Protein AF-0000000069282209 (afdb_homodimer)

Secondary structure (DSSP, 8-state):
----PEEEEEE--GGGGGGGSTTHHHHHHHS-HHHHHHHHHHHHHHHHHHHTTTTEEEEEE--SSEE-TT--TTTTTHHHHHHHHHTT-TT-PPPEEHHHHHHHHHHHHH-TT--EEE-HHHHHHHHTT-/----PEEEEEE--GGGGGGGSTTHHHHHHHS-HHHHHHHHHHHHHHHHHHHTTTTEEEEEE--SSEE-TT--TTTTTHHHHHHHHHTT-TT-PPPEEHHHHHHHHHHHHH-TT--EEE-HHHHHHHHTT-

pLDDT: mean 90.56, std 9.89, range [40.12, 98.44]

Solvent-accessible surface area (backbone atoms only — not comparable to full-atom values): 14093 Å² total; per-residue (Å²): 131,82,74,74,45,40,72,41,78,42,82,57,39,38,70,58,48,22,79,79,34,66,66,12,55,61,52,54,69,72,46,58,68,70,57,51,49,38,37,50,35,47,46,51,52,52,49,54,43,64,71,39,50,81,60,25,34,38,31,34,34,24,50,52,56,70,43,54,90,87,48,65,78,64,48,75,53,49,60,52,37,36,47,42,27,73,73,59,42,66,73,40,56,42,62,45,38,54,66,41,51,50,38,16,52,53,35,48,65,64,35,88,84,54,61,45,79,33,41,57,69,52,28,60,56,31,26,71,75,99,130,81,72,74,44,43,74,41,77,42,81,56,40,38,71,58,46,21,80,79,35,65,67,14,55,63,52,54,70,70,46,56,68,69,58,51,49,37,36,51,35,46,46,51,52,53,49,54,42,63,71,38,49,81,58,25,35,38,32,34,35,23,50,52,56,69,44,54,90,84,46,65,76,63,47,75,53,49,61,51,35,38,48,40,26,72,73,58,43,67,72,40,56,42,62,44,37,54,65,40,52,48,38,16,51,52,35,47,65,66,35,88,85,55,61,45,79,32,42,57,69,52,29,59,57,30,25,71,74,99

Sequence (260 aa):
PFSAPTPVMFVSAAEAGWPDVNFGPQVEEAAPGWLKEYLMAKRAVERELTSSRESIRPVMFRPSLIWSWTKFDVLPVIPVFNALNALGVPFVDKTVTVSTLSKAIMAGLEDDGLSGVQRFEQMEQLETRIPFSAPTPVMFVSAAEAGWPDVNFGPQVEEAAPGWLKEYLMAKRAVERELTSSRESIRPVMFRPSLIWSWTKFDVLPVIPVFNALNALGVPFVDKTVTVSTLSKAIMAGLEDDGLSGVQRFEQMEQLETRI

Organism: Polarella glacialis (NCBI:txid89957)

Structure (mmCIF, N/CA/C/O backbone):
data_AF-0000000069282209-model_v1
#
loop_
_entity.id
_entity.type
_entity.pdbx_description
1 polymer 'Alcohol-forming fatty acyl-CoA reductase'
#
loop_
_atom_site.group_PDB
_atom_site.id
_atom_site.type_symbol
_atom_site.label_atom_id
_atom_site.label_alt_id
_atom_site.label_comp_id
_atom_site.label_asym_id
_atom_site.label_entity_id
_atom_site.label_seq_id
_atom_site.pdbx_PDB_ins_code
_atom_site.Cartn_x
_atom_site.Cartn_y
_atom_site.Cartn_z
_atom_site.occupancy
_atom_site.B_iso_or_equiv
_atom_site.auth_seq_id
_atom_site.auth_comp_id
_atom_site.auth_asym_id
_atom_site.auth_atom_id
_atom_site.pdbx_PDB_model_num
ATOM 1 N N . PRO A 1 1 ? -19.25 -26.734 -8.695 1 40.12 1 PRO A N 1
ATOM 2 C CA . PRO A 1 1 ? -19.391 -25.984 -7.441 1 40.12 1 PRO A CA 1
ATOM 3 C C . PRO A 1 1 ? -18.484 -24.766 -7.371 1 40.12 1 PRO A C 1
ATOM 5 O O . PRO A 1 1 ? -17.266 -24.891 -7.574 1 40.12 1 PRO A O 1
ATOM 8 N N . PHE A 1 2 ? -18.797 -23.547 -7.723 1 50.28 2 PHE A N 1
ATOM 9 C CA . PHE A 1 2 ? -17.969 -22.406 -8.109 1 50.28 2 PHE A CA 1
ATOM 10 C C . PHE A 1 2 ? -17.109 -21.938 -6.945 1 50.28 2 PHE A C 1
ATOM 12 O O . PHE A 1 2 ? -17.594 -21.828 -5.816 1 50.28 2 PHE A O 1
ATOM 19 N N . SER A 1 3 ? -15.82 -22.312 -6.977 1 64 3 SER A N 1
ATOM 20 C CA . SER A 1 3 ? -14.898 -21.969 -5.895 1 64 3 SER A CA 1
ATOM 21 C C . SER A 1 3 ? -15.094 -20.531 -5.441 1 64 3 SER A C 1
ATOM 23 O O . SER A 1 3 ? -15.523 -19.672 -6.223 1 64 3 SER A O 1
ATOM 25 N N . ALA A 1 4 ? -15.508 -20.281 -4.172 1 76.88 4 ALA A N 1
ATOM 26 C CA . ALA A 1 4 ? -15.664 -18.953 -3.602 1 76.88 4 ALA A CA 1
ATOM 27 C C . ALA A 1 4 ? -14.633 -17.984 -4.184 1 76.88 4 ALA A C 1
ATOM 29 O O . ALA A 1 4 ? -13.5 -18.375 -4.473 1 76.88 4 ALA A O 1
ATOM 30 N N . PRO A 1 5 ? -15.109 -16.781 -4.641 1 84.31 5 PRO A N 1
ATOM 31 C CA . PRO A 1 5 ? -14.18 -15.812 -5.211 1 84.31 5 PRO A CA 1
ATOM 32 C C . PRO A 1 5 ? -12.922 -15.625 -4.355 1 84.31 5 PRO A C 1
ATOM 34 O O . PRO A 1 5 ? -13.008 -15.656 -3.125 1 84.31 5 PRO A O 1
ATOM 37 N N . THR A 1 6 ? -11.781 -15.5 -4.938 1 83.69 6 THR A N 1
ATOM 38 C CA . THR A 1 6 ? -10.5 -15.297 -4.266 1 83.69 6 THR A CA 1
ATOM 39 C C . THR A 1 6 ? -10.438 -13.906 -3.635 1 83.69 6 THR A C 1
ATOM 41 O O . THR A 1 6 ? -10.688 -12.906 -4.309 1 83.69 6 THR A O 1
ATOM 44 N N . PRO A 1 7 ? -10.227 -13.82 -2.326 1 89.31 7 PRO A N 1
ATOM 45 C CA . PRO A 1 7 ? -10.07 -12.484 -1.734 1 89.31 7 PRO A CA 1
ATOM 46 C C . PRO A 1 7 ? -8.812 -11.766 -2.215 1 89.31 7 PRO A C 1
ATOM 48 O O . PRO A 1 7 ? -7.734 -12.359 -2.248 1 89.31 7 PRO A O 1
ATOM 51 N N . VAL A 1 8 ? -8.984 -10.602 -2.68 1 89.25 8 VAL A N 1
ATOM 52 C CA . VAL A 1 8 ? -7.875 -9.742 -3.082 1 89.25 8 VAL A CA 1
ATOM 53 C C . VAL A 1 8 ? -7.973 -8.406 -2.352 1 89.25 8 VAL A C 1
ATOM 55 O O . VAL A 1 8 ? -9.016 -7.738 -2.395 1 89.25 8 VAL A O 1
ATOM 58 N N . MET A 1 9 ? -6.879 -8.133 -1.673 1 92.88 9 MET A N 1
ATOM 59 C CA . MET A 1 9 ? -6.832 -6.863 -0.958 1 92.88 9 MET A CA 1
ATOM 60 C C . MET A 1 9 ? -5.957 -5.855 -1.7 1 92.88 9 MET A C 1
ATOM 62 O O . MET A 1 9 ? -4.934 -6.219 -2.275 1 92.88 9 MET A O 1
ATOM 66 N N . PHE A 1 10 ? -6.375 -4.629 -1.729 1 94.62 10 PHE A N 1
ATOM 67 C CA . PHE A 1 10 ? -5.633 -3.537 -2.348 1 94.62 10 PHE A CA 1
ATOM 68 C C . PHE A 1 10 ? -5.586 -2.324 -1.427 1 94.62 10 PHE A C 1
ATOM 70 O O . PHE A 1 10 ? -6.625 -1.848 -0.968 1 94.62 10 PHE A O 1
ATOM 77 N N . VAL A 1 11 ? -4.32 -1.912 -1.099 1 96.25 11 VAL A N 1
ATOM 78 C CA . VAL A 1 11 ? -4.172 -0.673 -0.343 1 96.25 11 VAL A CA 1
ATOM 79 C C . VAL A 1 11 ? -4.133 0.516 -1.3 1 96.25 11 VAL A C 1
ATOM 81 O O . VAL A 1 11 ? -3.123 0.751 -1.966 1 96.25 11 VAL A O 1
ATOM 84 N N . SER A 1 12 ? -5.184 1.194 -1.339 1 97.12 12 SER A N 1
ATOM 85 C CA . SER A 1 12 ? -5.316 2.414 -2.129 1 97.12 12 SER A CA 1
ATOM 86 C C . SER A 1 12 ? -4.996 3.65 -1.295 1 97.12 12 SER A C 1
ATOM 88 O O . SER A 1 12 ? -3.98 3.691 -0.599 1 97.12 12 SER A O 1
ATOM 90 N N . ALA A 1 13 ? -5.742 4.699 -1.567 1 97.12 13 ALA A N 1
ATOM 91 C CA . ALA A 1 13 ? -5.578 5.957 -0.846 1 97.12 13 ALA A CA 1
ATOM 92 C C . ALA A 1 13 ? -6.93 6.617 -0.585 1 97.12 13 ALA A C 1
ATOM 94 O O . ALA A 1 13 ? -7.832 6.559 -1.425 1 97.12 13 ALA A O 1
ATOM 95 N N . ALA A 1 14 ? -6.98 7.234 0.573 1 97.56 14 ALA A N 1
ATOM 96 C CA . ALA A 1 14 ? -8.211 7.953 0.889 1 97.56 14 ALA A CA 1
ATOM 97 C C . ALA A 1 14 ? -8.578 8.93 -0.224 1 97.56 14 ALA A C 1
ATOM 99 O O . ALA A 1 14 ? -9.75 9.078 -0.568 1 97.56 14 ALA A O 1
ATOM 100 N N . GLU A 1 15 ? -7.609 9.547 -0.793 1 96.38 15 GLU A N 1
ATOM 101 C CA . GLU A 1 15 ? -7.766 10.586 -1.808 1 96.38 15 GLU A CA 1
ATOM 102 C C . GLU A 1 15 ? -8.344 10.016 -3.1 1 96.38 15 GLU A C 1
ATOM 104 O O . GLU A 1 15 ? -8.828 10.758 -3.953 1 96.38 15 GLU A O 1
ATOM 109 N N . ALA A 1 16 ? -8.211 8.727 -3.254 1 96.69 16 ALA A N 1
ATOM 110 C CA . ALA A 1 16 ? -8.867 8.102 -4.398 1 96.69 16 ALA A CA 1
ATOM 111 C C . ALA A 1 16 ? -10.375 8.336 -4.359 1 96.69 16 ALA A C 1
ATOM 113 O O . ALA A 1 16 ? -11.062 8.195 -5.375 1 96.69 16 ALA A O 1
ATOM 114 N N . GLY A 1 17 ? -10.906 8.664 -3.229 1 97 17 GLY A N 1
ATOM 115 C CA . GLY A 1 17 ? -12.328 8.914 -3.061 1 97 17 GLY A CA 1
ATOM 116 C C . GLY A 1 17 ? -12.703 10.375 -3.252 1 97 17 GLY A C 1
ATOM 117 O O . GLY A 1 17 ? -13.867 10.742 -3.123 1 97 17 GLY A O 1
ATOM 118 N N . TRP A 1 18 ? -11.781 11.211 -3.598 1 96.62 18 TRP A N 1
ATOM 119 C CA . TRP A 1 18 ? -12.016 12.648 -3.697 1 96.62 18 TRP A CA 1
ATOM 120 C C . TRP A 1 18 ? -13.141 12.953 -4.684 1 96.62 18 TRP A C 1
ATOM 122 O O . TRP A 1 18 ? -13.969 13.828 -4.441 1 96.62 18 TRP A O 1
ATOM 132 N N . PRO A 1 19 ? -13.289 12.266 -5.758 1 95.38 19 PRO A N 1
ATOM 133 C CA . PRO A 1 19 ? -14.383 12.57 -6.688 1 95.38 19 PRO A CA 1
ATOM 134 C C . PRO A 1 19 ? -15.758 12.352 -6.07 1 95.38 19 PRO A C 1
ATOM 136 O O . PRO A 1 19 ? -16.766 12.828 -6.605 1 95.38 19 PRO A O 1
ATOM 139 N N . ASP A 1 20 ? -15.82 11.656 -4.973 1 94.81 20 ASP A N 1
ATOM 140 C CA . ASP A 1 20 ? -17.094 11.211 -4.422 1 94.81 20 ASP A CA 1
ATOM 141 C C . ASP A 1 20 ? -17.531 12.102 -3.264 1 94.81 20 ASP A C 1
ATOM 143 O O . ASP A 1 20 ? -18.594 11.883 -2.68 1 94.81 20 ASP A O 1
ATOM 147 N N . VAL A 1 21 ? -16.688 13.094 -2.871 1 95.06 21 VAL A N 1
ATOM 148 C CA . VAL A 1 21 ? -17.016 13.891 -1.693 1 95.06 21 VAL A CA 1
ATOM 149 C C . VAL A 1 21 ? -17.062 15.367 -2.064 1 95.06 21 VAL A C 1
ATOM 151 O O . VAL A 1 21 ? -16.516 15.781 -3.086 1 95.06 21 VAL A O 1
ATOM 154 N N . ASN A 1 22 ? -17.703 16.109 -1.185 1 93.62 22 ASN A N 1
ATOM 155 C CA . ASN A 1 22 ? -17.781 17.547 -1.4 1 93.62 22 ASN A CA 1
ATOM 156 C C . ASN A 1 22 ? -16.406 18.203 -1.428 1 93.62 22 ASN A C 1
ATOM 158 O O . ASN A 1 22 ? -15.539 17.859 -0.622 1 93.62 22 ASN A O 1
ATOM 162 N N . PHE A 1 23 ? -16.156 19.062 -2.373 1 93.94 23 PHE A N 1
ATOM 163 C CA . PHE A 1 23 ? -14.953 19.859 -2.555 1 93.94 23 PHE A CA 1
ATOM 164 C C . PHE A 1 23 ? -13.781 18.984 -2.996 1 93.94 23 PHE A C 1
ATOM 166 O O . PHE A 1 23 ? -12.695 19.5 -3.27 1 93.94 23 PHE A O 1
ATOM 173 N N . GLY A 1 24 ? -14.086 17.656 -3.088 1 94.5 24 GLY A N 1
ATOM 174 C CA . GLY A 1 24 ? -13.039 16.719 -3.488 1 94.5 24 GLY A CA 1
ATOM 175 C C . GLY A 1 24 ? -12.453 17.031 -4.848 1 94.5 24 GLY A C 1
ATOM 176 O O . GLY A 1 24 ? -11.234 17.172 -4.988 1 94.5 24 GLY A O 1
ATOM 177 N N . PRO A 1 25 ? -13.352 17.234 -5.824 1 95.19 25 PRO A N 1
ATOM 178 C CA . PRO A 1 25 ? -12.844 17.547 -7.164 1 95.19 25 PRO A CA 1
ATOM 179 C C . PRO A 1 25 ? -12.047 18.859 -7.207 1 95.19 25 PRO A C 1
ATOM 181 O O . PRO A 1 25 ? -11.047 18.938 -7.918 1 95.19 25 PRO A O 1
ATOM 184 N N . GLN A 1 26 ? -12.398 19.828 -6.48 1 95.81 26 GLN A N 1
ATOM 185 C CA . GLN A 1 26 ? -11.68 21.094 -6.422 1 95.81 26 GLN A CA 1
ATOM 186 C C . GLN A 1 26 ? -10.297 20.922 -5.801 1 95.81 26 GLN A C 1
ATOM 188 O O . GLN A 1 26 ? -9.312 21.484 -6.293 1 95.81 26 GLN A O 1
ATOM 193 N N . VAL A 1 27 ? -10.227 20.141 -4.762 1 95.19 27 VAL A N 1
ATOM 194 C CA . VAL A 1 27 ? -8.961 19.891 -4.09 1 95.19 27 VAL A CA 1
ATOM 195 C C . VAL A 1 27 ? -8.008 19.156 -5.031 1 95.19 27 VAL A C 1
ATOM 197 O O . VAL A 1 27 ? -6.824 19.484 -5.117 1 95.19 27 VAL A O 1
ATOM 200 N N . GLU A 1 28 ? -8.562 18.156 -5.715 1 95.38 28 GLU A N 1
ATOM 201 C CA . GLU A 1 28 ? -7.738 17.391 -6.641 1 95.38 28 GLU A CA 1
ATOM 202 C C . GLU A 1 28 ? -7.207 18.281 -7.766 1 95.38 28 GLU A C 1
ATOM 204 O O . GLU A 1 28 ? -6.059 18.125 -8.195 1 95.38 28 GLU A O 1
ATOM 209 N N . GLU A 1 29 ? -8.031 19.141 -8.227 1 95.94 29 GLU A N 1
ATOM 210 C CA . GLU A 1 29 ? -7.602 20.047 -9.289 1 95.94 29 GLU A CA 1
ATOM 211 C C . GLU A 1 29 ? -6.379 20.859 -8.859 1 95.94 29 GLU A C 1
ATOM 213 O O . GLU A 1 29 ? -5.512 21.156 -9.68 1 95.94 29 GLU A O 1
ATOM 218 N N . ALA A 1 30 ? -6.273 21.156 -7.617 1 95.5 30 ALA A N 1
ATOM 219 C CA . ALA A 1 30 ? -5.191 21.984 -7.086 1 95.5 30 ALA A CA 1
ATOM 220 C C . ALA A 1 30 ? -3.98 21.141 -6.711 1 95.5 30 ALA A C 1
ATOM 222 O O . ALA A 1 30 ? -2.92 21.672 -6.379 1 95.5 30 ALA A O 1
ATOM 223 N N . ALA A 1 31 ? -4.07 19.812 -6.738 1 93.44 31 ALA A N 1
ATOM 224 C CA . ALA A 1 31 ? -2.99 18.906 -6.344 1 93.44 31 ALA A CA 1
ATOM 225 C C . ALA A 1 31 ? -1.881 18.891 -7.391 1 93.44 31 ALA A C 1
ATOM 227 O O . ALA A 1 31 ? -2.125 19.156 -8.57 1 93.44 31 ALA A O 1
ATOM 228 N N . PRO A 1 32 ? -0.689 18.609 -6.977 1 91.12 32 PRO A N 1
ATOM 229 C CA . PRO A 1 32 ? 0.4 18.516 -7.953 1 91.12 32 PRO A CA 1
ATOM 230 C C . PRO A 1 32 ? 0.188 17.391 -8.969 1 91.12 32 PRO A C 1
ATOM 232 O O . PRO A 1 32 ? -0.496 16.406 -8.672 1 91.12 32 PRO A O 1
ATOM 235 N N . GLY A 1 33 ? 0.789 17.469 -10.094 1 90.25 33 GLY A N 1
ATOM 236 C CA . GLY A 1 33 ? 0.612 16.562 -11.211 1 90.25 33 GLY A CA 1
ATOM 237 C C . GLY A 1 33 ? 0.916 15.117 -10.859 1 90.25 33 GLY A C 1
ATOM 238 O O . GLY A 1 33 ? 0.151 14.211 -11.203 1 90.25 33 GLY A O 1
ATOM 239 N N . TRP A 1 34 ? 1.952 14.891 -10.125 1 85.75 34 TRP A N 1
ATOM 240 C CA . TRP A 1 34 ? 2.355 13.531 -9.789 1 85.75 34 TRP A CA 1
ATOM 241 C C . TRP A 1 34 ? 1.305 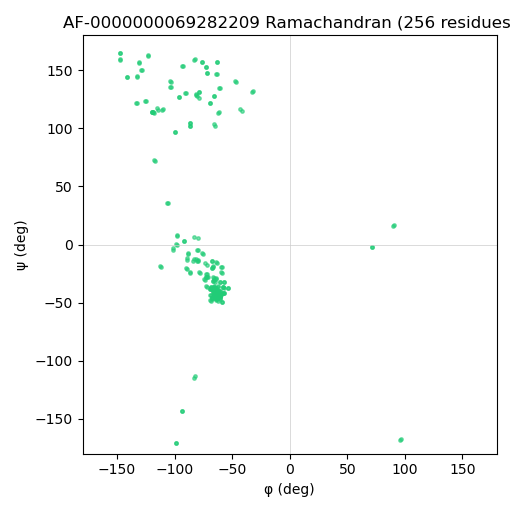12.852 -8.914 1 85.75 34 TRP A C 1
ATOM 243 O O . TRP A 1 34 ? 1.069 11.648 -9.039 1 85.75 34 TRP A O 1
ATOM 253 N N . LEU A 1 35 ? 0.671 13.602 -8 1 91.38 35 LEU A N 1
ATOM 254 C CA . LEU A 1 35 ? -0.361 13.047 -7.133 1 91.38 35 LEU A CA 1
ATOM 255 C C . LEU A 1 35 ? -1.614 12.695 -7.93 1 91.38 35 LEU A C 1
ATOM 257 O O . LEU A 1 35 ? -2.229 11.656 -7.707 1 91.38 35 LEU A O 1
ATOM 261 N N . LYS A 1 36 ? -1.921 13.555 -8.906 1 93.62 36 LYS A N 1
ATOM 262 C CA . LYS A 1 36 ? -3.066 13.266 -9.758 1 93.62 36 LYS A CA 1
ATOM 263 C C . LYS A 1 36 ? -2.865 11.961 -10.531 1 93.62 36 LYS A C 1
ATOM 265 O O . LYS A 1 36 ? -3.779 11.141 -10.617 1 93.62 36 LYS A O 1
ATOM 270 N N . GLU A 1 37 ? -1.719 11.773 -11.047 1 89.75 37 GLU A N 1
ATOM 271 C CA . GLU A 1 37 ? -1.405 10.547 -11.789 1 89.75 37 GLU A CA 1
ATOM 272 C C . GLU A 1 37 ? -1.452 9.328 -10.875 1 89.75 37 GLU A C 1
ATOM 274 O O . GLU A 1 37 ? -1.959 8.273 -11.266 1 89.75 37 GLU A O 1
ATOM 279 N N . TYR A 1 38 ? -0.951 9.539 -9.719 1 92.62 38 TYR A N 1
ATOM 280 C CA . TYR A 1 38 ? -0.952 8.469 -8.734 1 92.62 38 TYR A CA 1
ATOM 281 C C . TYR A 1 38 ? -2.375 8.039 -8.391 1 92.62 38 TYR A C 1
ATOM 283 O O . TYR A 1 38 ? -2.688 6.848 -8.383 1 92.62 38 TYR A O 1
ATOM 291 N N . LEU A 1 39 ? -3.186 8.977 -8.227 1 96 39 LEU A N 1
ATOM 292 C CA . LEU A 1 39 ? -4.562 8.68 -7.848 1 96 39 LEU A CA 1
ATOM 293 C C . LEU A 1 39 ? -5.332 8.078 -9.016 1 96 39 LEU A C 1
ATOM 295 O O . LEU A 1 39 ? -6.176 7.199 -8.82 1 96 39 LEU A O 1
ATOM 299 N N . MET A 1 40 ? -5.055 8.516 -10.172 1 94.56 40 MET A N 1
ATOM 300 C CA . MET A 1 40 ? -5.664 7.922 -11.359 1 94.56 40 MET A CA 1
ATOM 301 C C . MET A 1 40 ? -5.305 6.445 -11.477 1 94.56 40 MET A C 1
ATOM 303 O O . MET A 1 40 ? -6.156 5.617 -11.812 1 94.56 40 MET A O 1
ATOM 307 N N . ALA A 1 41 ? -4.055 6.16 -11.234 1 94.12 41 ALA A N 1
ATOM 308 C CA . ALA A 1 41 ? -3.598 4.773 -11.32 1 94.12 41 ALA A CA 1
ATOM 309 C C . ALA A 1 41 ? -4.273 3.912 -10.258 1 94.12 41 ALA A C 1
ATOM 311 O O . ALA A 1 41 ? -4.695 2.789 -10.539 1 94.12 41 ALA A O 1
ATOM 312 N N . LYS A 1 42 ? -4.398 4.473 -9.031 1 95.62 42 LYS A N 1
ATOM 313 C CA . LYS A 1 42 ? -5.074 3.736 -7.969 1 95.62 42 LYS A CA 1
ATOM 314 C C . LYS A 1 42 ? -6.535 3.475 -8.328 1 95.62 42 LYS A C 1
ATOM 316 O O . LYS A 1 42 ? -7.027 2.354 -8.18 1 95.62 42 LYS A O 1
ATOM 321 N N . ARG A 1 43 ? -7.199 4.391 -8.906 1 96.38 43 ARG A N 1
ATOM 322 C CA . ARG A 1 43 ? -8.602 4.246 -9.289 1 96.38 43 ARG A CA 1
ATOM 323 C C . ARG A 1 43 ? -8.758 3.229 -10.414 1 96.38 43 ARG A C 1
ATOM 325 O O . ARG A 1 43 ? -9.75 2.496 -10.461 1 96.38 43 ARG A O 1
ATOM 332 N N . ALA A 1 44 ? -7.824 3.227 -11.289 1 93.75 44 ALA A N 1
ATOM 333 C CA . ALA A 1 44 ? -7.871 2.248 -12.375 1 93.75 44 ALA A CA 1
ATOM 334 C C . ALA A 1 44 ? -7.801 0.824 -11.836 1 93.75 44 ALA A C 1
ATOM 336 O O . ALA A 1 44 ? -8.531 -0.058 -12.289 1 93.75 44 ALA A O 1
ATOM 337 N N . VAL A 1 45 ? -6.914 0.6 -10.867 1 94.06 45 VAL A N 1
ATOM 338 C CA . VAL A 1 45 ? -6.805 -0.712 -10.234 1 94.06 45 VAL A CA 1
ATOM 339 C C . VAL A 1 45 ? -8.117 -1.06 -9.531 1 94.06 45 VAL A C 1
ATOM 341 O O . VAL A 1 45 ? -8.625 -2.17 -9.672 1 94.06 45 VAL A O 1
ATOM 344 N N . GLU A 1 46 ? -8.68 -0.098 -8.797 1 95.44 46 GLU A N 1
ATOM 345 C CA . GLU A 1 46 ? -9.945 -0.33 -8.117 1 95.44 46 GLU A CA 1
ATOM 346 C C . GLU A 1 46 ? -11.039 -0.744 -9.102 1 95.44 46 GLU A C 1
ATOM 348 O O . GLU A 1 46 ? -11.828 -1.648 -8.82 1 95.44 46 GLU A O 1
ATOM 353 N N . ARG A 1 47 ? -11.062 -0.097 -10.203 1 94.06 47 ARG A N 1
ATOM 354 C CA . ARG A 1 47 ? -12.062 -0.405 -11.227 1 94.06 47 ARG A CA 1
ATOM 355 C C . ARG A 1 47 ? -11.875 -1.82 -11.758 1 94.06 47 ARG A C 1
ATOM 357 O O . ARG A 1 47 ? -12.844 -2.5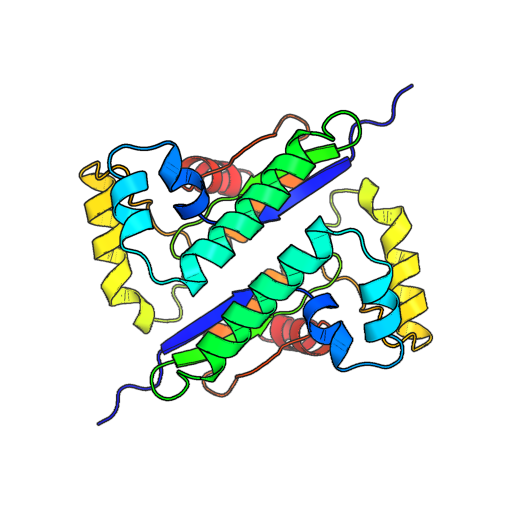61 -11.922 1 94.06 47 ARG A O 1
ATOM 364 N N . GLU A 1 48 ? -10.672 -2.172 -12.055 1 92.06 48 GLU A N 1
ATOM 365 C CA . GLU A 1 48 ? -10.391 -3.508 -12.57 1 92.06 48 GLU A CA 1
ATOM 366 C C . GLU A 1 48 ? -10.789 -4.582 -11.562 1 92.06 48 GLU A C 1
ATOM 368 O O . GLU A 1 48 ? -11.391 -5.594 -11.938 1 92.06 48 GLU A O 1
ATOM 373 N N . LEU A 1 49 ? -10.477 -4.367 -10.305 1 92.38 49 LEU A N 1
ATOM 374 C CA . LEU A 1 49 ? -10.805 -5.324 -9.25 1 92.38 49 LEU A CA 1
ATOM 375 C C . LEU A 1 49 ? -12.312 -5.473 -9.094 1 92.38 49 LEU A C 1
ATOM 377 O O . LEU A 1 49 ? -12.82 -6.586 -8.938 1 92.38 49 LEU A O 1
ATOM 381 N N . THR A 1 50 ? -13.016 -4.363 -9.211 1 93.12 50 THR A N 1
ATOM 382 C CA . THR A 1 50 ? -14.469 -4.363 -9.031 1 93.12 50 THR A CA 1
ATOM 383 C C . THR A 1 50 ? -15.156 -5.027 -10.219 1 93.12 50 THR A C 1
ATOM 385 O O . THR A 1 50 ? -16.203 -5.645 -10.07 1 93.12 50 THR A O 1
ATOM 388 N N . SER A 1 51 ? -14.492 -4.938 -11.344 1 92 51 SER A N 1
ATOM 389 C CA . SER A 1 51 ? -15.078 -5.504 -12.547 1 92 51 SER A CA 1
ATOM 390 C C . SER A 1 51 ? -14.883 -7.016 -12.602 1 92 51 SER A C 1
ATOM 392 O O . SER A 1 51 ? -15.523 -7.703 -13.398 1 92 51 SER A O 1
ATOM 394 N N . SER A 1 52 ? -14.047 -7.617 -11.797 1 87.06 52 SER A N 1
ATOM 395 C CA . SER A 1 52 ? -13.734 -9.047 -11.789 1 87.06 52 SER A CA 1
ATOM 396 C C . SER A 1 52 ? -14.367 -9.734 -10.586 1 87.06 52 SER A C 1
ATOM 398 O O . SER A 1 52 ? -13.82 -10.711 -10.062 1 87.06 52 SER A O 1
ATOM 400 N N . ARG A 1 53 ? -15.461 -9.406 -10.156 1 85.31 53 ARG A N 1
ATOM 401 C CA . ARG A 1 53 ? -16.078 -9.82 -8.898 1 85.31 53 ARG A CA 1
ATOM 402 C C . ARG A 1 53 ? -16.547 -11.266 -8.961 1 85.31 53 ARG A C 1
ATOM 404 O O . ARG A 1 53 ? -16.797 -11.891 -7.93 1 85.31 53 ARG A O 1
ATOM 411 N N . GLU A 1 54 ? -16.625 -11.727 -10.125 1 86.69 54 GLU A N 1
ATOM 412 C CA . GLU A 1 54 ? -17.031 -13.125 -10.266 1 86.69 54 GLU A CA 1
ATOM 413 C C . GLU A 1 54 ? -15.906 -14.062 -9.82 1 86.69 54 GLU A C 1
ATOM 415 O O . GLU A 1 54 ? -16.172 -15.148 -9.297 1 86.69 54 GLU A O 1
ATOM 420 N N . SER A 1 55 ? -14.695 -13.586 -9.953 1 87.5 55 SER A N 1
ATOM 421 C CA . SER A 1 55 ? -13.562 -14.461 -9.656 1 87.5 55 SER A CA 1
ATOM 422 C C . SER A 1 55 ? -12.805 -13.992 -8.422 1 87.5 55 SER A C 1
ATOM 424 O O . SER A 1 55 ? -12.094 -14.773 -7.789 1 87.5 55 SER A O 1
ATOM 426 N N . ILE A 1 56 ? -13.078 -12.68 -8.117 1 89.12 56 ILE A N 1
ATOM 427 C CA . ILE A 1 56 ? -12.328 -12.133 -6.988 1 89.12 56 ILE A CA 1
ATOM 428 C C . ILE A 1 56 ? -13.281 -11.398 -6.051 1 89.12 56 ILE A C 1
ATOM 430 O O . ILE A 1 56 ? -14.273 -10.82 -6.492 1 89.12 56 ILE A O 1
ATOM 434 N N . ARG A 1 57 ? -12.969 -11.5 -4.77 1 91.81 57 ARG A N 1
ATOM 435 C CA . ARG A 1 57 ? -13.586 -10.672 -3.738 1 91.81 57 ARG A CA 1
ATOM 436 C C . ARG A 1 57 ? -12.672 -9.516 -3.352 1 91.81 57 ARG A C 1
ATOM 438 O O . ARG A 1 57 ? -11.742 -9.688 -2.555 1 91.81 57 ARG A O 1
ATOM 445 N N . PRO A 1 58 ? -12.93 -8.344 -3.965 1 94.25 58 PRO A N 1
ATOM 446 C CA . PRO A 1 58 ? -12.016 -7.227 -3.711 1 94.25 58 PRO A CA 1
AT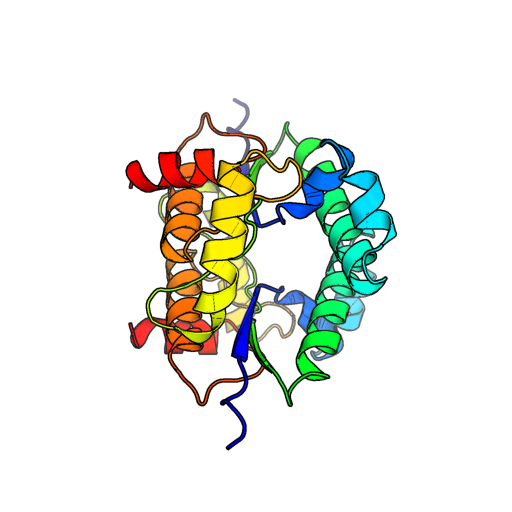OM 447 C C . PRO A 1 58 ? -12.312 -6.504 -2.398 1 94.25 58 PRO A C 1
ATOM 449 O O . PRO A 1 58 ? -13.469 -6.188 -2.115 1 94.25 58 PRO A O 1
ATOM 452 N N . VAL A 1 59 ? -11.344 -6.328 -1.621 1 96.06 59 VAL A N 1
ATOM 453 C CA . VAL A 1 59 ? -11.367 -5.457 -0.45 1 96.06 59 VAL A CA 1
ATOM 454 C C . VAL A 1 59 ? -10.312 -4.359 -0.606 1 96.06 59 VAL A C 1
ATOM 456 O O . VAL A 1 59 ? -9.117 -4.633 -0.615 1 96.06 59 VAL A O 1
ATOM 459 N N . MET A 1 60 ? -10.781 -3.084 -0.734 1 97.5 60 MET A N 1
ATOM 460 C CA . MET A 1 60 ? -9.883 -1.955 -0.979 1 97.5 60 MET A CA 1
ATOM 461 C C . MET A 1 60 ? -9.797 -1.057 0.25 1 97.5 60 MET A C 1
ATOM 463 O O . MET A 1 60 ? -10.805 -0.496 0.69 1 97.5 60 MET A O 1
ATOM 467 N N . PHE A 1 61 ? -8.633 -0.987 0.8 1 98.38 61 PHE A N 1
ATOM 468 C CA . PHE A 1 61 ? -8.414 -0.104 1.939 1 98.38 61 PHE A CA 1
ATOM 469 C C . PHE A 1 61 ? -7.953 1.272 1.476 1 98.38 61 PHE A C 1
ATOM 471 O O . PHE A 1 61 ? -7.023 1.385 0.67 1 98.38 61 PHE A O 1
ATOM 478 N N . ARG A 1 62 ? -8.602 2.303 1.991 1 98.38 62 ARG A N 1
ATOM 479 C CA . ARG A 1 62 ? -8.258 3.678 1.649 1 98.38 62 ARG A CA 1
ATOM 480 C C . ARG A 1 62 ? -7.785 4.449 2.881 1 98.38 62 ARG A C 1
ATOM 482 O O . ARG A 1 62 ? -8.484 5.348 3.357 1 98.38 62 ARG A O 1
ATOM 489 N N . PRO A 1 63 ? -6.586 4.09 3.299 1 97.25 63 PRO A N 1
ATOM 490 C CA . PRO A 1 63 ? -6.051 4.922 4.379 1 97.25 63 PRO A CA 1
ATOM 491 C C . PRO A 1 63 ? -5.645 6.316 3.908 1 97.25 63 PRO A C 1
ATOM 493 O O . PRO A 1 63 ? -5.27 6.496 2.746 1 97.25 63 PRO A O 1
ATOM 496 N N . SER A 1 64 ? -5.809 7.293 4.863 1 94.19 64 SER A N 1
ATOM 497 C CA . SER A 1 64 ? -5.176 8.586 4.629 1 94.19 64 SER A CA 1
ATOM 498 C C . SER A 1 64 ? -3.709 8.57 5.047 1 94.19 64 SER A C 1
ATOM 500 O O . SER A 1 64 ? -2.943 7.707 4.609 1 94.19 64 SER A O 1
ATOM 502 N N . LEU A 1 65 ? -3.326 9.391 6.102 1 90.69 65 LEU A N 1
ATOM 503 C CA . LEU A 1 65 ? -1.98 9.336 6.664 1 90.69 65 LEU A CA 1
ATOM 504 C C . LEU A 1 65 ? -1.829 8.148 7.602 1 90.69 65 LEU A C 1
ATOM 506 O O . LEU A 1 65 ? -2.711 7.879 8.422 1 90.69 65 LEU A O 1
ATOM 510 N N . ILE A 1 66 ? -0.819 7.363 7.305 1 91.44 66 ILE A N 1
ATOM 511 C CA . ILE A 1 66 ? -0.485 6.215 8.141 1 91.44 66 ILE A CA 1
ATOM 512 C C . ILE A 1 66 ? 0.73 6.543 9.008 1 91.44 66 ILE A C 1
ATOM 514 O O . ILE A 1 66 ? 1.694 7.148 8.531 1 91.44 66 ILE A O 1
ATOM 518 N N . TRP A 1 67 ? 0.635 6.145 10.352 1 87.94 67 TRP A N 1
ATOM 519 C CA . TRP A 1 67 ? 1.703 6.574 11.25 1 87.94 67 TRP A CA 1
ATOM 520 C C . TRP A 1 67 ? 1.951 5.531 12.336 1 87.94 67 TRP A C 1
ATOM 522 O O . TRP A 1 67 ? 1.207 4.555 12.453 1 87.94 67 TRP A O 1
ATOM 532 N N . SER A 1 68 ? 3.072 5.668 12.984 1 84.5 68 SER A N 1
ATOM 533 C CA . SER A 1 68 ? 3.414 4.812 14.109 1 84.5 68 SER A CA 1
ATOM 534 C C . SER A 1 68 ? 3.84 5.637 15.32 1 84.5 68 SER A C 1
ATOM 536 O O . SER A 1 68 ? 4.402 6.723 15.172 1 84.5 68 SER A O 1
ATOM 538 N N . TRP A 1 69 ? 3.6 5.125 16.531 1 76.44 69 TRP A N 1
ATOM 539 C CA . TRP A 1 69 ? 3.879 5.793 17.797 1 76.44 69 TRP A CA 1
ATOM 540 C C . TRP A 1 69 ? 5.379 5.969 18 1 76.44 69 TRP A C 1
ATOM 542 O O . TRP A 1 69 ? 5.812 6.832 18.781 1 76.44 69 TRP A O 1
ATOM 552 N N . THR A 1 70 ? 6.094 5.219 17.312 1 69.38 70 THR A N 1
ATOM 553 C CA . THR A 1 70 ? 7.527 5.27 17.594 1 69.38 70 THR A CA 1
ATOM 554 C C . THR A 1 70 ? 8.172 6.445 16.859 1 69.38 70 THR A C 1
ATOM 556 O O . THR A 1 70 ? 9.328 6.785 17.125 1 69.38 70 THR A O 1
ATOM 559 N N . LYS A 1 71 ? 7.43 7.055 15.906 1 62.88 71 LYS A N 1
ATOM 560 C CA . LYS A 1 71 ? 8.039 8.172 15.195 1 62.88 71 LYS A CA 1
ATOM 561 C C . LYS A 1 71 ? 7.238 9.453 15.398 1 62.88 71 LYS A C 1
ATOM 563 O O . LYS A 1 71 ? 6.051 9.508 15.078 1 62.88 71 LYS A O 1
ATOM 568 N N . PHE A 1 72 ? 7.809 10.367 16.031 1 58.47 72 PHE A N 1
ATOM 569 C CA . PHE A 1 72 ? 7.223 11.617 16.5 1 58.47 72 PHE A CA 1
ATOM 570 C C . PHE A 1 72 ? 7.168 12.641 15.367 1 58.47 72 PHE A C 1
ATOM 572 O O . PHE A 1 72 ? 6.367 13.578 15.414 1 58.47 72 PHE A O 1
ATOM 579 N N . ASP A 1 73 ? 7.816 12.438 14.266 1 59.78 73 ASP A N 1
ATOM 580 C CA . ASP A 1 73 ? 7.957 13.531 13.305 1 59.78 73 ASP A CA 1
ATOM 581 C C . ASP A 1 73 ? 6.648 13.773 12.555 1 59.78 73 ASP A C 1
ATOM 583 O O . ASP A 1 73 ? 6.371 14.898 12.133 1 59.78 73 ASP A O 1
ATOM 587 N N . VAL A 1 74 ? 5.891 12.703 12.398 1 60.88 74 VAL A N 1
ATOM 588 C CA . VAL A 1 74 ? 4.641 12.93 11.68 1 60.88 74 VAL A CA 1
ATOM 589 C C . VAL A 1 74 ? 3.584 13.461 12.648 1 60.88 74 VAL A C 1
ATOM 591 O O . VAL A 1 74 ? 2.525 13.93 12.227 1 60.88 74 VAL A O 1
ATOM 594 N N . LEU A 1 75 ? 3.959 13.719 13.758 1 63.53 75 LEU A N 1
ATOM 595 C CA . LEU A 1 75 ? 3.074 14.023 14.883 1 63.53 75 LEU A CA 1
ATOM 596 C C . LEU A 1 75 ? 2.447 15.398 14.719 1 63.53 75 LEU A C 1
ATOM 598 O O . LEU A 1 75 ? 1.265 15.594 15.016 1 63.53 75 LEU A O 1
ATOM 602 N N . PRO A 1 76 ? 3.08 16.234 14.016 1 76.56 76 PRO A N 1
ATOM 603 C CA . PRO A 1 76 ? 2.434 17.547 14.031 1 76.56 76 PRO A CA 1
ATOM 604 C C . PRO A 1 76 ? 1.222 17.625 13.109 1 76.56 76 PRO A C 1
ATOM 606 O O . PRO A 1 76 ? 0.335 18.453 13.312 1 76.56 76 PRO A O 1
ATOM 609 N N . VAL A 1 77 ? 1.169 16.797 12.117 1 82.88 77 VAL A N 1
ATOM 610 C CA . VAL A 1 77 ? 0.079 16.891 11.148 1 82.88 77 VAL A CA 1
ATOM 611 C C . VAL A 1 77 ? -1.092 16.031 11.602 1 82.88 77 VAL A C 1
ATOM 613 O O . VAL A 1 77 ? -2.236 16.266 11.203 1 82.88 77 VAL A O 1
ATOM 616 N N . ILE A 1 78 ? -0.81 15.102 12.43 1 85.62 78 ILE A N 1
ATOM 617 C CA . ILE A 1 78 ? -1.794 14.094 12.805 1 85.62 78 ILE A CA 1
ATOM 618 C C . ILE A 1 78 ? -2.977 14.75 13.5 1 85.62 78 ILE A C 1
ATOM 620 O O . ILE A 1 78 ? -4.129 14.57 13.102 1 85.62 78 ILE A O 1
ATOM 624 N N . PRO A 1 79 ? -2.723 15.609 14.469 1 86.38 79 PRO A N 1
ATOM 625 C CA . PRO A 1 79 ? -3.848 16.266 15.141 1 86.38 79 PRO A CA 1
ATOM 626 C C . PRO A 1 79 ? -4.645 17.172 14.203 1 86.38 79 PRO A C 1
ATOM 628 O O . PRO A 1 79 ? -5.855 17.328 14.383 1 86.38 79 PRO A O 1
ATOM 631 N N . VAL A 1 80 ? -3.986 17.688 13.258 1 88.06 80 VAL A N 1
ATOM 632 C CA . VAL A 1 80 ? -4.652 18.562 12.297 1 88.06 80 VAL A CA 1
ATOM 633 C C . VAL A 1 80 ? -5.625 17.75 11.445 1 88.06 80 VAL A C 1
ATOM 635 O O . VAL A 1 80 ? -6.801 18.094 11.328 1 88.06 80 VAL A O 1
ATOM 638 N N . PHE A 1 81 ? -5.133 16.641 10.938 1 88.75 81 PHE A N 1
ATOM 639 C CA . PHE A 1 81 ? -5.984 15.773 10.133 1 88.75 81 PHE A CA 1
ATOM 640 C C . PHE A 1 81 ? -7.16 15.258 10.953 1 88.75 81 PHE A C 1
ATOM 642 O O . PHE A 1 81 ? -8.305 15.273 10.484 1 88.75 81 PHE A O 1
ATOM 649 N N . ASN A 1 82 ? -6.883 14.875 12.094 1 92.06 82 ASN A N 1
ATOM 650 C CA . ASN A 1 82 ? -7.918 14.289 12.938 1 92.06 82 ASN A CA 1
ATOM 651 C C . ASN A 1 82 ? -8.961 15.328 13.352 1 92.06 82 ASN A C 1
ATOM 653 O O . ASN A 1 82 ? -10.156 15.031 13.398 1 92.06 82 ASN A O 1
ATOM 657 N N . ALA A 1 83 ? -8.547 16.547 13.625 1 93 83 ALA A N 1
ATOM 658 C CA . ALA A 1 83 ? -9.461 17.625 13.977 1 93 83 ALA A CA 1
ATOM 659 C C . ALA A 1 83 ? -10.344 18.016 12.797 1 93 83 ALA A C 1
ATOM 661 O O . ALA A 1 83 ? -11.555 18.172 12.938 1 93 83 ALA A O 1
ATOM 662 N N . LEU A 1 84 ? -9.672 18.125 11.688 1 93.69 84 LEU A N 1
ATOM 663 C CA . LEU A 1 84 ? -10.43 18.484 10.484 1 93.69 84 LEU A CA 1
ATOM 664 C C . LEU A 1 84 ? -11.469 17.422 10.172 1 93.69 84 LEU A C 1
ATOM 666 O O . LEU A 1 84 ? -12.602 17.734 9.797 1 93.69 84 LEU A O 1
ATOM 670 N N . ASN A 1 85 ? -11.07 16.172 10.305 1 93.19 85 ASN A N 1
ATOM 671 C CA . ASN A 1 85 ? -12.016 15.086 10.094 1 93.19 85 ASN A CA 1
ATOM 672 C C . ASN A 1 85 ? -13.164 15.141 11.102 1 93.19 85 ASN A C 1
ATOM 674 O O . ASN A 1 85 ? -14.328 14.953 10.734 1 93.19 85 ASN A O 1
ATOM 678 N N . ALA A 1 86 ? -12.844 15.453 12.344 1 93 86 ALA A N 1
ATOM 679 C CA . ALA A 1 86 ? -13.844 15.523 13.406 1 93 86 ALA A CA 1
ATOM 680 C C . ALA A 1 86 ? -14.82 16.672 13.164 1 93 86 ALA A C 1
ATOM 682 O O . ALA A 1 86 ? -16 16.578 13.523 1 93 86 ALA A O 1
ATOM 683 N N . LEU A 1 87 ? -14.336 17.719 12.539 1 95.19 87 LEU A N 1
ATOM 684 C CA . LEU A 1 87 ? -15.164 18.875 12.227 1 95.19 87 LEU A CA 1
ATOM 685 C C . LEU A 1 87 ? -16 18.625 10.977 1 95.19 87 LEU A C 1
ATOM 687 O O . LEU A 1 87 ? -16.797 19.484 10.57 1 95.19 87 LEU A O 1
ATOM 691 N N . GLY A 1 88 ? -15.781 17.484 10.336 1 93 88 GLY A N 1
ATOM 692 C CA . GLY A 1 88 ? -16.625 17.094 9.211 1 93 88 GLY A CA 1
ATOM 693 C C . GLY A 1 88 ? -16.094 17.594 7.875 1 93 88 GLY A C 1
ATOM 694 O O . GLY A 1 88 ? -16.844 17.656 6.898 1 93 88 GLY A O 1
ATOM 695 N N . VAL A 1 89 ? -14.859 17.984 7.809 1 92.44 89 VAL A N 1
ATOM 696 C CA . VAL A 1 89 ? -14.281 18.359 6.523 1 92.44 89 VAL A CA 1
ATOM 697 C C . VAL A 1 89 ? -14.281 17.156 5.582 1 92.44 89 VAL A C 1
ATOM 699 O O . VAL A 1 89 ? -13.609 16.156 5.844 1 92.44 89 VAL A O 1
ATOM 702 N N . PRO A 1 90 ? -15.047 17.188 4.508 1 91.62 90 PRO A N 1
ATOM 703 C CA . PRO A 1 90 ? -15.383 15.984 3.744 1 91.62 90 PRO A CA 1
ATOM 704 C C . PRO A 1 90 ? -14.164 15.367 3.061 1 91.62 90 PRO A C 1
ATOM 706 O O . PRO A 1 90 ? -14.148 14.156 2.809 1 91.62 90 PRO A O 1
ATOM 709 N N . PHE A 1 91 ? -13.055 16.016 2.639 1 91.88 91 PHE A N 1
ATOM 710 C CA . PHE A 1 91 ? -11.945 15.477 1.866 1 91.88 91 PHE A CA 1
ATOM 711 C C . PHE A 1 91 ? -10.781 15.102 2.777 1 91.88 91 PHE A C 1
ATOM 713 O O . PHE A 1 91 ? -9.727 14.68 2.303 1 91.88 91 PHE A O 1
ATOM 720 N N . VAL A 1 92 ? -11.07 15.172 4.117 1 93 92 VAL A N 1
ATOM 721 C CA . VAL A 1 92 ? -10.016 14.875 5.078 1 93 92 VAL A CA 1
ATOM 722 C C . VAL A 1 92 ? -10.422 13.688 5.941 1 93 92 VAL A C 1
ATOM 724 O O . VAL A 1 92 ? -11.359 13.773 6.734 1 93 92 VAL A O 1
ATOM 727 N N . ASP A 1 93 ? -9.734 12.57 5.828 1 94.75 93 ASP A N 1
ATOM 728 C CA . ASP A 1 93 ? -9.969 11.391 6.656 1 94.75 93 ASP A CA 1
ATOM 729 C C . ASP A 1 93 ? -9.07 11.391 7.887 1 94.75 93 ASP A C 1
ATOM 731 O O . ASP A 1 93 ? -7.992 11.984 7.875 1 94.75 93 ASP A O 1
ATOM 735 N N . LYS A 1 94 ? -9.523 10.758 8.883 1 95.5 94 LYS A N 1
ATOM 736 C CA . LYS A 1 94 ? -8.711 10.508 10.062 1 95.5 94 LYS A CA 1
ATOM 737 C C . LYS A 1 94 ? -7.508 9.625 9.727 1 95.5 94 LYS A C 1
ATOM 739 O O . LYS A 1 94 ? -7.586 8.766 8.852 1 95.5 94 LYS A O 1
ATOM 744 N N . THR A 1 95 ? -6.375 9.836 10.406 1 94.94 95 THR A N 1
ATOM 745 C CA . THR A 1 95 ? -5.172 9.031 10.219 1 94.94 95 THR A CA 1
ATOM 746 C C . THR A 1 95 ? -5.32 7.676 10.906 1 94.94 95 THR A C 1
ATOM 748 O O . THR A 1 95 ? -6.168 7.508 11.789 1 94.94 95 THR A O 1
ATOM 751 N N . VAL A 1 96 ? -4.562 6.676 10.469 1 94.5 96 VAL A N 1
ATOM 752 C CA . VAL A 1 96 ? -4.543 5.359 11.102 1 94.5 96 VAL A CA 1
ATOM 753 C C . VAL A 1 96 ? -3.098 4.922 11.336 1 94.5 96 VAL A C 1
ATOM 755 O O . VAL A 1 96 ? -2.178 5.41 10.68 1 94.5 96 VAL A O 1
ATOM 758 N N . THR A 1 97 ? -2.906 4.039 12.281 1 92.12 97 THR A N 1
ATOM 759 C CA . THR A 1 97 ? -1.574 3.488 12.508 1 92.12 97 THR A CA 1
ATOM 760 C C . THR A 1 97 ? -1.286 2.35 11.531 1 92.12 97 THR A C 1
ATOM 762 O O . THR A 1 97 ? -2.211 1.746 10.984 1 92.12 97 THR A O 1
ATOM 765 N N . VAL A 1 98 ? -0.077 2.078 11.359 1 92.31 98 VAL A N 1
ATOM 766 C CA . VAL A 1 98 ? 0.339 0.93 10.555 1 92.31 98 VAL A CA 1
ATOM 767 C C . VAL A 1 98 ? -0.26 -0.349 11.141 1 92.31 98 VAL A C 1
ATOM 769 O O . VAL A 1 98 ? -0.678 -1.239 10.391 1 92.31 98 VAL A O 1
ATOM 772 N N . SER A 1 99 ? -0.343 -0.429 12.469 1 92.31 99 SER A N 1
ATOM 773 C CA . SER A 1 99 ? -0.911 -1.595 13.141 1 92.31 99 SER A CA 1
ATOM 774 C C . SER A 1 99 ? -2.4 -1.729 12.844 1 92.31 99 SER A C 1
ATOM 776 O O . SER A 1 99 ? -2.881 -2.82 12.531 1 92.31 99 SER A O 1
ATOM 778 N N . THR A 1 100 ? -3.072 -0.657 12.898 1 95.5 100 THR A N 1
ATOM 779 C CA . THR A 1 100 ? -4.5 -0.674 12.602 1 95.5 100 THR A CA 1
ATOM 780 C C . THR A 1 100 ? -4.742 -1.166 11.172 1 95.5 100 THR A C 1
ATOM 782 O O . THR A 1 100 ? -5.578 -2.045 10.953 1 95.5 100 THR A O 1
ATOM 785 N N . LEU A 1 101 ? -3.982 -0.626 10.25 1 96.69 101 LEU A N 1
ATOM 786 C CA . LEU A 1 101 ? -4.164 -0.999 8.852 1 96.69 101 LEU A CA 1
ATOM 787 C C . LEU A 1 101 ? -3.854 -2.477 8.641 1 96.69 101 LEU A C 1
ATOM 789 O O . LEU A 1 101 ? -4.625 -3.189 7.992 1 96.69 101 LEU A O 1
ATOM 793 N N . SER A 1 102 ? -2.736 -2.93 9.188 1 95.56 102 SER A N 1
ATOM 794 C CA . SER A 1 102 ? -2.336 -4.316 8.969 1 95.56 102 SER A CA 1
ATOM 795 C C . SER A 1 102 ? -3.342 -5.285 9.586 1 95.56 102 SER A C 1
ATOM 797 O O . SER A 1 102 ? -3.674 -6.309 8.984 1 95.56 102 SER A O 1
ATOM 799 N N . LYS A 1 103 ? -3.855 -4.996 10.734 1 95.75 103 LYS A N 1
ATOM 800 C CA . LYS A 1 103 ? -4.863 -5.832 11.375 1 95.75 103 LYS A CA 1
ATOM 801 C C . LYS A 1 103 ? -6.172 -5.816 10.594 1 95.75 103 LYS A C 1
ATOM 803 O O . LYS A 1 103 ? -6.836 -6.848 10.461 1 95.75 103 LYS A O 1
ATOM 808 N N . ALA A 1 104 ? -6.512 -4.672 10.117 1 97.06 104 ALA A N 1
ATOM 809 C CA . ALA A 1 104 ? -7.727 -4.566 9.312 1 97.06 104 ALA A CA 1
ATOM 810 C C . ALA A 1 104 ? -7.621 -5.406 8.039 1 97.06 104 ALA A C 1
ATOM 812 O O . ALA A 1 104 ? -8.594 -6.039 7.629 1 97.06 104 ALA A O 1
ATOM 813 N N . ILE A 1 105 ? -6.473 -5.387 7.414 1 95.38 105 ILE A N 1
ATOM 814 C CA . ILE A 1 105 ? -6.242 -6.184 6.219 1 95.38 105 ILE A CA 1
ATOM 815 C C . ILE A 1 105 ? -6.418 -7.664 6.543 1 95.38 105 ILE A C 1
ATOM 817 O O . ILE A 1 105 ? -7.113 -8.383 5.824 1 95.38 105 ILE A O 1
ATOM 821 N N . MET A 1 106 ? -5.855 -8.062 7.637 1 93.75 106 MET A N 1
ATOM 822 C CA . MET A 1 106 ? -5.953 -9.469 8.023 1 93.75 106 MET A CA 1
ATOM 823 C C . MET A 1 106 ? -7.402 -9.859 8.305 1 93.75 106 MET A C 1
ATOM 825 O O . MET A 1 106 ? -7.871 -10.898 7.84 1 93.75 106 MET A O 1
ATOM 829 N N . ALA A 1 107 ? -8.078 -9.023 9.047 1 94.75 107 ALA A N 1
ATOM 830 C CA . ALA A 1 107 ? -9.484 -9.281 9.336 1 94.75 107 ALA A CA 1
ATOM 831 C C . ALA A 1 107 ? -10.312 -9.328 8.055 1 94.75 107 ALA A C 1
ATOM 833 O O . ALA A 1 107 ? -11.219 -10.156 7.922 1 94.75 107 ALA A O 1
ATOM 834 N N . GLY A 1 108 ? -10.016 -8.438 7.117 1 93.62 108 GLY A N 1
ATOM 835 C CA . GLY A 1 108 ? -10.719 -8.398 5.848 1 93.62 108 GLY A CA 1
ATOM 836 C C . GLY A 1 108 ? -10.516 -9.656 5.012 1 93.62 108 GLY A C 1
ATOM 837 O O . GLY A 1 108 ? -11.438 -10.117 4.34 1 93.62 108 GLY A O 1
ATOM 838 N N . LEU A 1 109 ? -9.352 -10.172 5.055 1 89.19 109 LEU A N 1
ATOM 839 C CA . LEU A 1 109 ? -9.047 -11.414 4.344 1 89.19 109 LEU A CA 1
ATOM 840 C C . LEU A 1 109 ? -9.82 -12.586 4.938 1 89.19 109 LEU A C 1
ATOM 842 O O . LEU A 1 109 ? -10.234 -13.492 4.211 1 89.19 109 LEU A O 1
ATOM 846 N N . GLU A 1 110 ? -10.07 -12.492 6.23 1 88.69 110 GLU A N 1
ATOM 847 C CA . GLU A 1 110 ? -10.703 -13.602 6.945 1 88.69 110 GLU A CA 1
ATOM 848 C C . GLU A 1 110 ? -12.219 -13.516 6.863 1 88.69 110 GLU A C 1
ATOM 850 O O . GLU A 1 110 ? -12.914 -14.516 7.047 1 88.69 110 GLU A O 1
ATOM 855 N N . ASP A 1 111 ? -12.734 -12.375 6.672 1 91.31 111 ASP A N 1
ATOM 856 C CA . ASP A 1 111 ? -14.18 -12.164 6.629 1 91.31 111 ASP A CA 1
ATOM 857 C C . ASP A 1 111 ? -14.727 -12.406 5.223 1 91.31 111 ASP A C 1
ATOM 859 O O . ASP A 1 111 ? -14.727 -11.492 4.391 1 91.31 111 ASP A O 1
ATOM 863 N N . ASP A 1 112 ? -15.32 -13.5 4.977 1 89.19 112 ASP A N 1
ATOM 864 C CA . ASP A 1 112 ? -15.773 -13.906 3.652 1 89.19 112 ASP A CA 1
ATOM 865 C C . ASP A 1 112 ? -16.906 -13.023 3.16 1 89.19 112 ASP A C 1
ATOM 867 O O . ASP A 1 112 ? -17.219 -12.992 1.966 1 89.19 112 ASP A O 1
ATOM 871 N N . GLY A 1 113 ? -17.469 -12.281 4.051 1 92.19 113 GLY A N 1
ATOM 872 C CA . GLY A 1 113 ? -18.578 -11.43 3.676 1 92.19 113 GLY A CA 1
ATOM 873 C C . GLY A 1 113 ? -18.188 -9.992 3.402 1 92.19 113 GLY A C 1
ATOM 874 O O . GLY A 1 113 ? -19.016 -9.18 3 1 92.19 113 GLY A O 1
ATOM 875 N N . LEU A 1 114 ? -16.906 -9.727 3.547 1 95.12 114 LEU A N 1
ATOM 876 C CA . LEU A 1 114 ? -16.469 -8.352 3.41 1 95.12 114 LEU A CA 1
ATOM 877 C C . LEU A 1 114 ? -15.969 -8.078 1.993 1 95.12 114 LEU A C 1
ATOM 879 O O . LEU A 1 114 ? -15.148 -8.828 1.46 1 95.12 114 LEU A O 1
ATOM 883 N N . SER A 1 115 ? -16.531 -7.039 1.376 1 96.06 115 SER A N 1
ATOM 884 C CA . SER A 1 115 ? -16.062 -6.57 0.075 1 96.06 115 SER A CA 1
ATOM 885 C C . SER A 1 115 ? -16.234 -5.059 -0.058 1 96.06 115 SER A C 1
ATOM 887 O O . SER A 1 115 ? -16.969 -4.441 0.717 1 96.06 115 SER A O 1
ATOM 889 N N . GLY A 1 116 ? -15.477 -4.539 -0.982 1 96.69 116 GLY A N 1
ATOM 890 C CA . GLY A 1 116 ? -15.641 -3.119 -1.245 1 96.69 116 GLY A CA 1
ATOM 891 C C . GLY A 1 116 ? -14.641 -2.256 -0.496 1 96.69 116 GLY A C 1
ATOM 892 O O . GLY A 1 116 ? -13.648 -2.762 0.038 1 96.69 116 GLY A O 1
ATOM 893 N N . VAL A 1 117 ? -14.883 -0.988 -0.498 1 97.69 117 VAL A N 1
ATOM 894 C CA . VAL A 1 11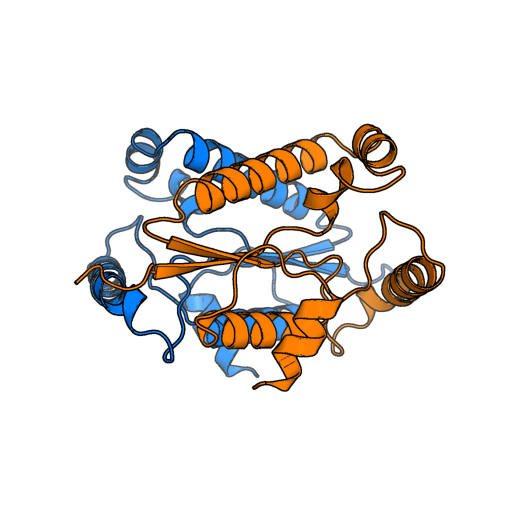7 ? -13.977 0.022 0.037 1 97.69 117 VAL A CA 1
ATOM 895 C C . VAL A 1 117 ? -14.086 0.064 1.56 1 97.69 117 VAL A C 1
ATOM 897 O O . VAL A 1 117 ? -15.188 0.059 2.107 1 97.69 117 VAL A O 1
ATOM 900 N N . GLN A 1 118 ? -12.961 0.041 2.219 1 98.44 118 GLN A N 1
ATOM 901 C CA . GLN A 1 118 ? -12.836 0.226 3.66 1 98.44 118 GLN A CA 1
ATOM 902 C C . GLN A 1 118 ? -12.062 1.503 3.982 1 98.44 118 GLN A C 1
ATOM 904 O O . GLN A 1 118 ? -10.883 1.628 3.637 1 98.44 118 GLN A O 1
ATOM 909 N N . ARG A 1 119 ? -12.727 2.41 4.637 1 97.75 119 ARG A N 1
ATOM 910 C CA . ARG A 1 119 ? -12.07 3.629 5.102 1 97.75 119 ARG A CA 1
ATOM 911 C C . ARG A 1 119 ? -11.695 3.52 6.574 1 97.75 119 ARG A C 1
ATOM 913 O O . ARG A 1 119 ? -11.773 2.439 7.164 1 97.75 119 ARG A O 1
ATOM 920 N N . PHE A 1 120 ? -11.258 4.668 7.141 1 97.94 120 PHE A N 1
ATOM 921 C CA . PHE A 1 120 ? -10.648 4.625 8.461 1 97.94 120 PHE A CA 1
ATOM 922 C C . PHE A 1 120 ? -11.625 4.082 9.5 1 97.94 120 PHE A C 1
ATOM 924 O O . PHE A 1 120 ? -11.234 3.336 10.398 1 97.94 120 PHE A O 1
ATOM 931 N N . GLU A 1 121 ? -12.938 4.312 9.391 1 97.62 121 GLU A N 1
ATOM 932 C CA . GLU A 1 121 ? -13.914 3.801 10.352 1 97.62 121 GLU A CA 1
ATOM 933 C C . GLU A 1 121 ? -14.008 2.279 10.281 1 97.62 121 GLU A C 1
ATOM 935 O O . GLU A 1 121 ? -14.023 1.605 11.312 1 97.62 121 GLU A O 1
ATOM 940 N N . GLN A 1 122 ? -14.102 1.808 9.047 1 98.38 122 GLN A N 1
ATOM 941 C CA . GLN A 1 122 ? -14.172 0.363 8.852 1 98.38 122 GLN A CA 1
ATOM 942 C C . GLN A 1 122 ? -12.883 -0.314 9.305 1 98.38 122 GLN A C 1
ATOM 944 O O . GLN A 1 122 ? -12.914 -1.406 9.875 1 98.38 122 GLN A O 1
ATOM 949 N N . MET A 1 123 ? -11.703 0.338 9 1 98.38 123 MET A N 1
ATOM 950 C CA . MET A 1 123 ? -10.422 -0.229 9.43 1 98.38 123 MET A CA 1
ATOM 951 C C . MET A 1 123 ? -10.367 -0.358 10.953 1 98.38 123 MET A C 1
ATOM 953 O O . MET A 1 123 ? -9.922 -1.377 11.477 1 98.38 123 MET A O 1
ATOM 957 N N . GLU A 1 124 ? -10.836 0.683 11.641 1 97.94 124 GLU A N 1
ATOM 958 C CA . GLU A 1 124 ? -10.844 0.675 13.094 1 97.94 124 GLU A CA 1
ATOM 959 C C . GLU A 1 124 ? -11.789 -0.394 13.641 1 97.94 124 GLU A C 1
ATOM 961 O O . GLU A 1 124 ? -11.5 -1.021 14.664 1 97.94 124 GLU A O 1
ATOM 966 N N . GLN A 1 125 ? -12.867 -0.614 13 1 98.06 125 GLN A N 1
ATOM 967 C CA . GLN A 1 125 ? -13.789 -1.679 13.398 1 98.06 125 GLN A CA 1
ATOM 968 C C . GLN A 1 125 ? -13.18 -3.053 13.133 1 98.06 125 GLN A C 1
ATOM 970 O O . GLN A 1 125 ? -13.242 -3.938 13.992 1 98.06 125 GLN A O 1
ATOM 975 N N . LEU A 1 126 ? -12.555 -3.264 12 1 97.56 126 LEU A N 1
ATOM 976 C CA . LEU A 1 126 ? -11.977 -4.539 11.602 1 97.56 126 LEU A CA 1
ATOM 977 C C . LEU A 1 126 ? -10.828 -4.93 12.531 1 97.56 126 LEU A C 1
ATOM 979 O O . LEU A 1 126 ? -10.664 -6.109 12.859 1 97.56 126 LEU A O 1
ATOM 983 N N . GLU A 1 127 ? -10.016 -3.92 12.867 1 96.81 127 GLU A N 1
ATOM 984 C CA . GLU A 1 127 ? -8.852 -4.258 13.688 1 96.81 127 GLU A CA 1
ATOM 985 C C . GLU A 1 127 ? -9.273 -4.895 15.008 1 96.81 127 GLU A C 1
ATOM 987 O O . GLU A 1 127 ? -8.508 -5.645 15.617 1 96.81 127 GLU A O 1
ATOM 992 N N . THR A 1 128 ? -10.492 -4.645 15.5 1 96.31 128 THR A N 1
ATOM 993 C CA . THR A 1 128 ? -10.961 -5.172 16.781 1 96.31 128 THR A CA 1
ATOM 994 C C . THR A 1 128 ? -11.312 -6.652 16.656 1 96.31 128 THR A C 1
ATOM 996 O O . THR A 1 128 ? -11.516 -7.332 17.672 1 96.31 128 THR A O 1
ATOM 999 N N . ARG A 1 129 ? -11.328 -7.207 15.508 1 92.25 129 ARG A N 1
ATOM 1000 C CA . ARG A 1 129 ? -11.711 -8.594 15.273 1 92.25 129 ARG A CA 1
ATOM 1001 C C . ARG A 1 129 ? -10.508 -9.523 15.383 1 92.25 129 ARG A C 1
ATOM 1003 O O . ARG A 1 129 ? -10.648 -10.742 15.305 1 92.25 129 ARG A O 1
ATOM 1010 N N . ILE A 1 130 ? -9.391 -8.953 15.422 1 83.62 130 ILE A N 1
ATOM 1011 C CA . ILE A 1 130 ? -8.188 -9.773 15.492 1 83.62 130 ILE A CA 1
ATOM 1012 C C . ILE A 1 130 ? -7.387 -9.406 16.75 1 83.62 130 ILE A C 1
ATOM 1014 O O . ILE A 1 130 ? -7.418 -8.258 17.188 1 83.62 130 ILE A O 1
ATOM 1018 N N . PRO B 1 1 ? 20.406 23.734 13.344 1 40.25 1 PRO B N 1
ATOM 1019 C CA . PRO B 1 1 ? 20.578 22.297 13.5 1 40.25 1 PRO B CA 1
ATOM 1020 C C . PRO B 1 1 ? 19.594 21.484 12.672 1 40.25 1 PRO B C 1
ATOM 1022 O O . PRO B 1 1 ? 18.375 21.688 12.773 1 40.25 1 PRO B O 1
ATOM 1025 N N . PHE B 1 2 ? 19.797 21.047 11.484 1 50.78 2 PHE B N 1
ATOM 1026 C CA . PHE B 1 2 ? 18.828 20.641 10.469 1 50.78 2 PHE B CA 1
ATOM 1027 C C . PHE B 1 2 ? 18.062 19.406 10.914 1 50.78 2 PHE B C 1
ATOM 1029 O O . PHE B 1 2 ? 18.641 18.469 11.445 1 50.78 2 PHE B O 1
ATOM 1036 N N . SER B 1 3 ? 16.781 19.625 11.344 1 64.5 3 SER B N 1
ATOM 1037 C CA . SER B 1 3 ? 15.93 18.531 11.836 1 64.5 3 SER B CA 1
ATOM 1038 C C . SER B 1 3 ? 16.078 17.281 10.977 1 64.5 3 SER B C 1
ATOM 1040 O O . SER B 1 3 ? 16.406 17.375 9.789 1 64.5 3 SER B O 1
ATOM 1042 N N . ALA B 1 4 ? 16.609 16.156 11.531 1 76.31 4 ALA B N 1
ATOM 1043 C CA . ALA B 1 4 ? 16.75 14.883 10.82 1 76.31 4 ALA B CA 1
ATOM 1044 C C . ALA B 1 4 ? 15.625 14.703 9.805 1 76.31 4 ALA B C 1
ATOM 1046 O O . ALA B 1 4 ? 14.492 15.125 10.039 1 76.31 4 ALA B O 1
ATOM 1047 N N . PRO B 1 5 ? 15.977 14.32 8.539 1 85.44 5 PRO B N 1
ATOM 1048 C CA . PRO B 1 5 ? 14.938 14.133 7.52 1 85.44 5 PRO B CA 1
ATOM 1049 C C . PRO B 1 5 ? 13.758 13.305 8.023 1 85.44 5 PRO B C 1
ATOM 1051 O O . PRO B 1 5 ? 13.953 12.359 8.805 1 85.44 5 PRO B O 1
ATOM 1054 N N . THR B 1 6 ? 12.562 13.625 7.691 1 83.69 6 THR B N 1
ATOM 1055 C CA . THR B 1 6 ? 11.344 12.93 8.07 1 83.69 6 THR B CA 1
ATOM 1056 C C . THR B 1 6 ? 11.258 11.57 7.391 1 83.69 6 THR B C 1
ATOM 1058 O O . THR B 1 6 ? 11.391 11.469 6.168 1 83.69 6 THR B O 1
ATOM 1061 N N . PRO B 1 7 ? 11.156 10.477 8.148 1 89.56 7 PRO B N 1
ATOM 1062 C CA . PRO B 1 7 ? 10.992 9.18 7.5 1 89.56 7 PRO B CA 1
ATOM 1063 C C . PRO B 1 7 ? 9.664 9.055 6.758 1 89.56 7 PRO B C 1
ATOM 1065 O O . PRO B 1 7 ? 8.617 9.422 7.297 1 89.56 7 PRO B O 1
ATOM 1068 N N . VAL B 1 8 ? 9.711 8.688 5.555 1 89.25 8 VAL B N 1
ATOM 1069 C CA . VAL B 1 8 ? 8.539 8.414 4.73 1 89.25 8 VAL B CA 1
ATOM 1070 C C . VAL B 1 8 ? 8.641 7.016 4.133 1 89.25 8 VAL B C 1
ATOM 1072 O O . VAL B 1 8 ? 9.633 6.68 3.484 1 89.25 8 VAL B O 1
ATOM 1075 N N . MET B 1 9 ? 7.609 6.273 4.445 1 93.06 9 MET B N 1
ATOM 1076 C CA . MET B 1 9 ? 7.566 4.918 3.902 1 93.06 9 MET B CA 1
ATOM 1077 C C . MET B 1 9 ? 6.586 4.828 2.738 1 93.06 9 MET B C 1
ATOM 1079 O O . MET B 1 9 ? 5.531 5.465 2.76 1 93.06 9 MET B O 1
ATOM 1083 N N . PHE B 1 10 ? 6.949 4.105 1.73 1 94.5 10 PHE B N 1
ATOM 1084 C CA . PHE B 1 10 ? 6.102 3.879 0.566 1 94.5 10 PHE B CA 1
ATOM 1085 C C . PHE B 1 10 ? 6.074 2.4 0.196 1 94.5 10 PHE B C 1
ATOM 1087 O O . PHE B 1 10 ? 7.121 1.782 0.009 1 94.5 10 PHE B O 1
ATOM 1094 N N . VAL B 1 11 ? 4.82 1.834 0.2 1 96.25 11 VAL B N 1
ATOM 1095 C CA . VAL B 1 11 ? 4.672 0.464 -0.28 1 96.25 11 VAL B CA 1
ATOM 1096 C C . VAL B 1 11 ? 4.484 0.465 -1.796 1 96.25 11 VAL B C 1
ATOM 1098 O O . VAL B 1 11 ? 3.408 0.796 -2.295 1 96.25 11 VAL B O 1
ATOM 1101 N N . SER B 1 12 ? 5.504 0.112 -2.453 1 97.06 12 SER B N 1
ATOM 1102 C CA . SER B 1 12 ? 5.5 -0.03 -3.904 1 97.06 12 SER B CA 1
ATOM 1103 C C . SER B 1 12 ? 5.191 -1.465 -4.32 1 97.06 12 SER B C 1
ATOM 1105 O O . SER B 1 12 ? 4.234 -2.066 -3.824 1 97.06 12 SER B O 1
ATOM 1107 N N . ALA B 1 13 ? 5.836 -1.892 -5.371 1 97.06 13 ALA B N 1
ATOM 1108 C CA . ALA B 1 13 ? 5.676 -3.248 -5.887 1 97.06 13 ALA B CA 1
ATOM 1109 C C . ALA B 1 13 ? 7.008 -3.812 -6.371 1 97.06 13 ALA B C 1
ATOM 1111 O O . ALA B 1 13 ? 7.832 -3.082 -6.926 1 97.06 13 ALA B O 1
ATOM 1112 N N . ALA B 1 14 ? 7.137 -5.098 -6.145 1 97.56 14 ALA B N 1
ATOM 1113 C CA . ALA B 1 14 ? 8.352 -5.742 -6.625 1 97.56 14 ALA B CA 1
ATOM 1114 C C . ALA B 1 14 ? 8.57 -5.469 -8.109 1 97.56 14 ALA B C 1
ATOM 1116 O O . ALA B 1 14 ? 9.703 -5.242 -8.547 1 97.56 14 ALA B O 1
ATOM 1117 N N . GLU B 1 15 ? 7.52 -5.441 -8.852 1 96.44 15 GLU B N 1
ATOM 1118 C CA . GLU B 1 15 ? 7.531 -5.289 -10.305 1 96.44 15 GLU B CA 1
ATOM 1119 C C . GLU B 1 15 ? 8.023 -3.902 -10.711 1 96.44 15 GLU B C 1
ATOM 1121 O O . GLU B 1 15 ? 8.383 -3.68 -11.867 1 96.44 15 GLU B O 1
ATOM 1126 N N . ALA B 1 16 ? 7.949 -2.975 -9.781 1 96.75 16 ALA B N 1
ATOM 1127 C CA . ALA B 1 16 ? 8.539 -1.668 -10.062 1 96.75 16 ALA B CA 1
ATOM 1128 C C . ALA B 1 16 ? 10.031 -1.789 -10.359 1 96.75 16 ALA B C 1
ATOM 1130 O O . ALA B 1 16 ? 10.633 -0.883 -10.945 1 96.75 16 ALA B O 1
ATOM 1131 N N . GLY B 1 17 ? 10.633 -2.873 -9.969 1 97.06 17 GLY B N 1
ATOM 1132 C CA . GLY B 1 17 ? 12.047 -3.109 -10.195 1 97.06 17 GLY B CA 1
ATOM 1133 C C . GLY B 1 17 ? 12.328 -3.857 -11.484 1 97.06 17 GLY B C 1
ATOM 1134 O O . GLY B 1 17 ? 13.484 -4.145 -11.805 1 97.06 17 GLY B O 1
ATOM 1135 N N . TRP B 1 18 ? 11.352 -4.145 -12.258 1 96.62 18 TRP B N 1
ATOM 1136 C CA . TRP B 1 18 ? 11.5 -4.957 -13.461 1 96.62 18 TRP B CA 1
ATOM 1137 C C . TRP B 1 18 ? 12.508 -4.332 -14.422 1 96.62 18 TRP B C 1
ATOM 1139 O O . TRP B 1 18 ? 13.305 -5.043 -15.039 1 96.62 18 TRP B O 1
ATOM 1149 N N . PRO B 1 19 ? 12.594 -3.055 -14.57 1 95.31 19 PRO B N 1
ATOM 1150 C CA . PRO B 1 19 ? 13.57 -2.479 -15.492 1 95.31 19 PRO B CA 1
ATOM 1151 C C . PRO B 1 19 ? 15.016 -2.77 -15.078 1 95.31 19 PRO B C 1
ATOM 1153 O O . PRO B 1 19 ? 15.938 -2.615 -15.883 1 95.31 19 PRO B O 1
ATOM 1156 N N . ASP B 1 20 ? 15.219 -3.191 -13.867 1 94.81 20 ASP B N 1
ATOM 1157 C CA . ASP B 1 20 ? 16.562 -3.289 -13.297 1 94.81 20 ASP B CA 1
ATOM 1158 C C . ASP B 1 20 ? 17.062 -4.73 -13.32 1 94.81 20 ASP B C 1
ATOM 1160 O O . ASP B 1 20 ? 18.188 -5.012 -12.898 1 94.81 20 ASP B O 1
ATOM 1164 N N . VAL B 1 21 ? 16.188 -5.691 -13.758 1 94.94 21 VAL B N 1
ATOM 1165 C CA . VAL B 1 21 ? 16.594 -7.094 -13.68 1 94.94 21 VAL B CA 1
ATOM 1166 C C . VAL B 1 21 ? 16.531 -7.73 -15.062 1 94.94 21 VAL B C 1
ATOM 1168 O O . VAL B 1 21 ? 15.852 -7.215 -15.961 1 94.94 21 VAL B O 1
ATOM 1171 N N . ASN B 1 22 ? 17.203 -8.852 -15.148 1 93.38 22 ASN B N 1
ATOM 1172 C CA . ASN B 1 22 ? 17.188 -9.586 -16.406 1 93.38 22 ASN B CA 1
ATOM 1173 C C . ASN B 1 22 ? 15.773 -10.023 -16.797 1 93.38 22 ASN B C 1
ATOM 1175 O O . ASN B 1 22 ? 15 -10.461 -15.945 1 93.38 22 ASN B O 1
ATOM 1179 N N . PHE B 1 23 ? 15.391 -9.836 -18.047 1 93.69 23 PHE B N 1
ATOM 1180 C CA . PHE B 1 23 ? 14.133 -10.242 -18.656 1 93.69 23 PHE B CA 1
ATOM 1181 C C . PHE B 1 23 ? 12.977 -9.391 -18.141 1 93.69 23 PHE B C 1
ATOM 1183 O O . PHE B 1 23 ? 11.844 -9.531 -18.594 1 93.69 23 PHE B O 1
ATOM 1190 N N . GLY B 1 24 ? 13.336 -8.461 -17.188 1 94.44 24 GLY B N 1
ATOM 1191 C CA . GLY B 1 24 ? 12.312 -7.609 -16.609 1 94.44 24 GLY B CA 1
ATOM 1192 C C . GLY B 1 24 ? 11.586 -6.766 -17.641 1 94.44 24 GLY B C 1
ATOM 1193 O O . GLY B 1 24 ? 10.352 -6.793 -17.719 1 94.44 24 GLY B O 1
ATOM 1194 N N . PRO B 1 25 ? 12.375 -6.098 -18.484 1 95.06 25 PRO B N 1
ATOM 1195 C CA . PRO B 1 25 ? 11.734 -5.266 -19.516 1 95.06 25 PRO B CA 1
ATOM 1196 C C . PRO B 1 25 ? 10.875 -6.07 -20.484 1 95.06 25 PRO B C 1
ATOM 1198 O O . PRO B 1 25 ? 9.812 -5.609 -20.891 1 95.06 25 PRO B O 1
ATOM 1201 N N . GLN B 1 26 ? 11.25 -7.23 -20.828 1 95.62 26 GLN B N 1
ATOM 1202 C CA . GLN B 1 26 ? 10.492 -8.094 -21.719 1 95.62 26 GLN B CA 1
ATOM 1203 C C . GLN B 1 26 ? 9.172 -8.523 -21.078 1 95.62 26 GLN B C 1
ATOM 1205 O O . GLN B 1 26 ? 8.125 -8.531 -21.734 1 95.62 26 GLN B O 1
ATOM 1210 N N . VAL B 1 27 ? 9.242 -8.859 -19.828 1 95.12 27 VAL B N 1
ATOM 1211 C CA . VAL B 1 27 ? 8.039 -9.281 -19.109 1 95.12 27 VAL B CA 1
ATOM 1212 C C . VAL B 1 27 ? 7.055 -8.125 -19.016 1 95.12 27 VAL B C 1
ATOM 1214 O O . VAL B 1 27 ? 5.852 -8.305 -19.219 1 95.12 27 VAL B O 1
ATOM 1217 N N . GLU B 1 28 ? 7.582 -6.938 -18.703 1 95.38 28 GLU B N 1
ATOM 1218 C CA . GLU B 1 28 ? 6.711 -5.77 -18.594 1 95.38 28 GLU B CA 1
ATOM 1219 C C . GLU B 1 28 ? 6.047 -5.453 -19.938 1 95.38 28 GLU B C 1
ATOM 1221 O O . GLU B 1 28 ? 4.879 -5.059 -19.969 1 95.38 28 GLU B O 1
ATOM 1226 N N . GLU B 1 29 ? 6.793 -5.602 -20.969 1 95.88 29 GLU B N 1
ATOM 1227 C CA . GLU B 1 29 ? 6.227 -5.348 -22.297 1 95.88 29 GLU B CA 1
ATOM 1228 C C . GLU B 1 29 ? 5.004 -6.223 -22.547 1 95.88 29 GLU B C 1
ATOM 1230 O O . GLU B 1 29 ? 4.055 -5.797 -23.219 1 95.88 29 GLU B O 1
ATOM 1235 N N . ALA B 1 30 ? 4.988 -7.375 -22.016 1 95.56 30 ALA B N 1
ATOM 1236 C CA . ALA B 1 30 ? 3.912 -8.336 -22.234 1 95.56 30 ALA B CA 1
ATOM 1237 C C . ALA B 1 30 ? 2.787 -8.148 -21.219 1 95.56 30 ALA B C 1
ATOM 1239 O O . ALA B 1 30 ? 1.729 -8.773 -21.328 1 95.56 30 ALA B O 1
ATOM 1240 N N . ALA B 1 31 ? 2.941 -7.305 -20.219 1 93.69 31 ALA B N 1
ATOM 1241 C CA . ALA B 1 31 ? 1.951 -7.09 -19.156 1 93.69 31 ALA B CA 1
ATOM 1242 C C . ALA B 1 31 ? 0.755 -6.301 -19.688 1 93.69 31 ALA B C 1
ATOM 1244 O O . ALA B 1 31 ? 0.877 -5.543 -20.656 1 93.69 31 ALA B O 1
ATOM 1245 N N . PRO B 1 32 ? -0.37 -6.496 -19.094 1 91.69 32 PRO B N 1
ATOM 1246 C CA . PRO B 1 32 ? -1.534 -5.711 -19.516 1 91.69 32 PRO B CA 1
ATOM 1247 C C . PRO B 1 32 ? -1.35 -4.211 -19.281 1 91.69 32 PRO B C 1
ATOM 1249 O O . PRO B 1 32 ? -0.591 -3.807 -18.406 1 91.69 32 PRO B O 1
ATOM 1252 N N . GLY B 1 33 ? -2.062 -3.395 -19.984 1 90.94 33 GLY B N 1
ATOM 1253 C CA . GLY B 1 33 ? -1.935 -1.945 -19.969 1 90.94 33 GLY B CA 1
ATOM 1254 C C . GLY B 1 33 ? -2.131 -1.335 -18.594 1 90.94 33 GLY B C 1
ATOM 1255 O O . GLY B 1 33 ? -1.354 -0.475 -18.188 1 90.94 33 GLY B O 1
ATOM 1256 N N . TRP B 1 34 ? -3.088 -1.817 -17.875 1 86.69 34 TRP B N 1
ATOM 1257 C CA . TRP B 1 34 ? -3.389 -1.248 -16.562 1 86.69 34 TRP B CA 1
ATOM 1258 C C . TRP B 1 34 ? -2.23 -1.469 -15.602 1 86.69 34 TRP B C 1
ATOM 1260 O O . TRP B 1 34 ? -1.943 -0.612 -14.758 1 86.69 34 TRP B O 1
ATOM 1270 N N . LEU B 1 35 ? -1.567 -2.631 -15.688 1 91.94 35 LEU B N 1
ATOM 1271 C CA . LEU B 1 35 ? -0.433 -2.926 -14.82 1 91.94 35 LEU B CA 1
ATOM 1272 C C . LEU B 1 35 ? 0.762 -2.043 -15.164 1 91.94 35 LEU B C 1
ATOM 1274 O O . LEU B 1 35 ? 1.45 -1.544 -14.273 1 91.94 35 LEU B O 1
ATOM 1278 N N . LYS B 1 36 ? 0.954 -1.793 -16.469 1 93.75 36 LYS B N 1
ATOM 1279 C CA . LYS B 1 36 ? 2.031 -0.903 -16.891 1 93.75 36 LYS B CA 1
ATOM 1280 C C . LYS B 1 36 ? 1.835 0.503 -16.328 1 93.75 36 LYS B C 1
ATOM 1282 O O . LYS B 1 36 ? 2.781 1.118 -15.828 1 93.75 36 LYS B O 1
ATOM 1287 N N . GLU B 1 37 ? 0.65 0.985 -16.375 1 90.25 37 GLU B N 1
ATOM 1288 C CA . GLU B 1 37 ? 0.339 2.311 -15.852 1 90.25 37 GLU B CA 1
ATOM 1289 C C . GLU B 1 37 ? 0.533 2.365 -14.336 1 90.25 37 GLU B C 1
ATOM 1291 O O . GLU B 1 37 ? 1.058 3.348 -13.805 1 90.25 37 GLU B O 1
ATOM 1296 N N . TYR B 1 38 ? 0.105 1.309 -13.75 1 93.06 38 TYR B N 1
ATOM 1297 C CA . TYR B 1 38 ? 0.252 1.204 -12.297 1 93.06 38 TYR B CA 1
ATOM 1298 C C . TYR B 1 38 ? 1.721 1.254 -11.898 1 93.06 38 TYR B C 1
ATOM 1300 O O . TYR B 1 38 ? 2.098 2.004 -10.992 1 93.06 38 TYR B O 1
ATOM 1308 N N . LEU B 1 39 ? 2.508 0.566 -12.594 1 96.06 39 LEU B N 1
ATOM 1309 C CA . LEU B 1 39 ? 3.928 0.5 -12.266 1 96.06 39 LEU B CA 1
ATOM 1310 C C . LEU B 1 39 ? 4.625 1.816 -12.594 1 96.06 39 LEU B C 1
ATOM 1312 O O . LEU B 1 39 ? 5.523 2.246 -11.867 1 96.06 39 LEU B O 1
ATOM 1316 N N . MET B 1 40 ? 4.23 2.441 -13.633 1 94.5 40 MET B N 1
ATOM 1317 C CA . MET B 1 40 ? 4.762 3.76 -13.961 1 94.5 40 MET B CA 1
ATOM 1318 C C . MET B 1 40 ? 4.473 4.762 -12.852 1 94.5 40 MET B C 1
ATOM 1320 O O . MET B 1 40 ? 5.336 5.562 -12.484 1 94.5 40 MET B O 1
ATOM 1324 N N . ALA B 1 41 ? 3.26 4.703 -12.367 1 93.81 41 ALA B N 1
ATOM 1325 C CA . ALA B 1 41 ? 2.871 5.613 -11.289 1 93.81 41 ALA B CA 1
ATOM 1326 C C . ALA B 1 41 ? 3.678 5.344 -10.023 1 93.81 41 ALA B C 1
ATOM 1328 O O . ALA B 1 41 ? 4.133 6.277 -9.359 1 93.81 41 ALA B O 1
ATOM 1329 N N . LYS B 1 42 ? 3.873 4.043 -9.711 1 95.25 42 LYS B N 1
ATOM 1330 C CA . LYS B 1 42 ? 4.676 3.697 -8.547 1 95.25 42 LYS B CA 1
ATOM 1331 C C . LYS B 1 42 ? 6.113 4.195 -8.695 1 95.25 42 LYS B C 1
ATOM 1333 O O . LYS B 1 42 ? 6.668 4.797 -7.773 1 95.25 42 LYS B O 1
ATOM 1338 N N . ARG B 1 43 ? 6.684 4.102 -9.836 1 96.12 43 ARG B N 1
ATOM 1339 C CA . ARG B 1 43 ? 8.055 4.543 -10.086 1 96.12 43 ARG B CA 1
ATOM 1340 C C . ARG B 1 43 ? 8.164 6.062 -10 1 96.12 43 ARG B C 1
ATOM 1342 O O . ARG B 1 43 ? 9.18 6.594 -9.555 1 96.12 43 ARG B O 1
ATOM 1349 N N . ALA B 1 44 ? 7.152 6.719 -10.461 1 93.25 44 ALA B N 1
ATOM 1350 C CA . ALA B 1 44 ? 7.152 8.18 -10.367 1 93.25 44 ALA B CA 1
ATOM 1351 C C . ALA B 1 44 ? 7.195 8.641 -8.914 1 93.25 44 ALA B C 1
ATOM 1353 O O . ALA B 1 44 ? 7.926 9.57 -8.578 1 93.25 44 ALA B O 1
ATOM 1354 N N . VAL B 1 45 ? 6.414 7.984 -8.062 1 93.56 45 VAL B N 1
ATOM 1355 C CA . VAL B 1 45 ? 6.422 8.305 -6.637 1 93.56 45 VAL B CA 1
ATOM 1356 C C . VAL B 1 45 ? 7.801 8.023 -6.051 1 93.56 45 VAL B C 1
ATOM 1358 O O . VAL B 1 45 ? 8.352 8.844 -5.316 1 93.56 45 VAL B O 1
ATOM 1361 N N . GLU B 1 46 ? 8.375 6.863 -6.398 1 95.06 46 GLU B N 1
ATOM 1362 C CA . GLU B 1 46 ? 9.711 6.523 -5.91 1 95.06 46 GLU B CA 1
ATOM 1363 C C . GLU B 1 46 ? 10.727 7.59 -6.293 1 95.06 46 GLU B C 1
ATOM 1365 O O . GLU B 1 46 ? 11.586 7.961 -5.488 1 95.06 46 GLU B O 1
ATOM 1370 N N . ARG B 1 47 ? 10.633 8.062 -7.477 1 93.62 4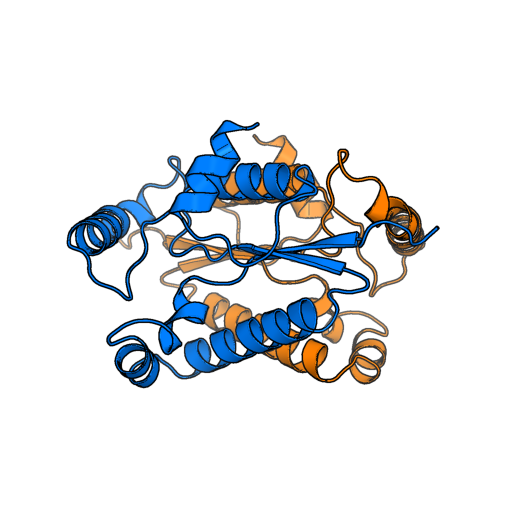7 ARG B N 1
ATOM 1371 C CA . ARG B 1 47 ? 11.555 9.086 -7.953 1 93.62 47 ARG B CA 1
ATOM 1372 C C . ARG B 1 47 ? 11.398 10.383 -7.164 1 93.62 47 ARG B C 1
ATOM 1374 O O . ARG B 1 47 ? 12.391 11.008 -6.781 1 93.62 47 ARG B O 1
ATOM 1381 N N . GLU B 1 48 ? 10.18 10.781 -6.973 1 91.44 48 GLU B N 1
ATOM 1382 C CA . GLU B 1 48 ? 9.922 12.008 -6.223 1 91.44 48 GLU B CA 1
ATOM 1383 C C . GLU B 1 48 ? 10.461 11.906 -4.797 1 91.44 48 GLU B C 1
ATOM 1385 O O . GLU B 1 48 ? 11.078 12.852 -4.293 1 91.44 48 GLU B O 1
ATOM 1390 N N . LEU B 1 49 ? 10.25 10.781 -4.168 1 91.88 49 LEU B N 1
ATOM 1391 C CA . LEU B 1 49 ? 10.703 10.562 -2.799 1 91.88 49 LEU B CA 1
ATOM 1392 C C . LEU B 1 49 ? 12.227 10.586 -2.723 1 91.88 49 LEU B C 1
ATOM 1394 O O . LEU B 1 49 ? 12.797 11.172 -1.802 1 91.88 49 LEU B O 1
ATOM 1398 N N . THR B 1 50 ? 12.875 10 -3.727 1 92.94 50 THR B N 1
ATOM 1399 C CA . THR B 1 50 ? 14.328 9.914 -3.746 1 92.94 50 THR B CA 1
ATOM 1400 C C . THR B 1 50 ? 14.953 11.281 -4.031 1 92.94 50 THR B C 1
ATOM 1402 O O . THR B 1 50 ? 16.047 11.578 -3.549 1 92.94 50 THR B O 1
ATOM 1405 N N . SER B 1 51 ? 14.188 12.078 -4.734 1 91.56 51 SER B N 1
ATOM 1406 C CA . SER B 1 51 ? 14.703 13.391 -5.098 1 91.56 51 SER B CA 1
ATOM 1407 C C . SER B 1 51 ? 14.578 14.375 -3.936 1 91.56 51 SER B C 1
ATOM 1409 O O . SER B 1 51 ? 15.188 15.445 -3.953 1 91.56 51 SER B O 1
ATOM 1411 N N . SER B 1 52 ? 13.836 14.109 -2.902 1 87 52 SER B N 1
ATOM 1412 C CA . SER B 1 52 ? 13.602 14.977 -1.758 1 87 52 SER B CA 1
ATOM 1413 C C . SER B 1 52 ? 14.359 14.492 -0.528 1 87 52 SER B C 1
ATOM 1415 O O . SER B 1 52 ? 13.914 14.688 0.603 1 87 52 SER B O 1
ATOM 1417 N N . ARG B 1 53 ? 15.461 13.992 -0.641 1 85.69 53 ARG B N 1
ATOM 1418 C CA . ARG B 1 53 ? 16.203 13.289 0.407 1 85.69 53 ARG B CA 1
ATOM 1419 C C . ARG B 1 53 ? 16.719 14.273 1.454 1 85.69 53 ARG B C 1
ATOM 1421 O O . ARG B 1 53 ? 17.094 13.867 2.555 1 85.69 53 ARG B O 1
ATOM 1428 N N . GLU B 1 54 ? 16.75 15.469 1.103 1 86.94 54 GLU B N 1
ATOM 1429 C CA . GLU B 1 54 ? 17.203 16.469 2.066 1 86.94 54 GLU B CA 1
ATOM 1430 C C . GLU B 1 54 ? 16.172 16.672 3.172 1 86.94 54 GLU B C 1
ATOM 1432 O O . GLU B 1 54 ? 16.531 16.953 4.316 1 86.94 54 GLU B O 1
ATOM 1437 N N . SER B 1 55 ? 14.922 16.438 2.826 1 87.62 55 SER B N 1
ATOM 1438 C CA . SER B 1 55 ? 13.859 16.719 3.783 1 87.62 55 SER B CA 1
ATOM 1439 C C . SER B 1 55 ? 13.195 15.43 4.262 1 87.62 55 SER B C 1
ATOM 1441 O O . SER B 1 55 ? 12.578 15.398 5.328 1 87.62 55 SER B O 1
ATOM 1443 N N . ILE B 1 56 ? 13.422 14.367 3.398 1 89.12 56 ILE B N 1
ATOM 1444 C CA . ILE B 1 56 ? 12.75 13.125 3.746 1 89.12 56 ILE B CA 1
ATOM 1445 C C . ILE B 1 56 ? 13.734 11.961 3.67 1 89.12 56 ILE B C 1
ATOM 1447 O O . ILE B 1 56 ? 14.664 11.984 2.854 1 89.12 56 ILE B O 1
ATOM 1451 N N . ARG B 1 57 ? 13.547 11.023 4.582 1 92.06 57 ARG B N 1
ATOM 1452 C CA . ARG B 1 57 ? 14.211 9.719 4.52 1 92.06 57 ARG B CA 1
ATOM 1453 C C . ARG B 1 57 ? 13.273 8.664 3.943 1 92.06 57 ARG B C 1
ATOM 1455 O O . ARG B 1 57 ? 12.43 8.117 4.656 1 92.06 57 ARG B O 1
ATOM 1462 N N . PRO B 1 58 ? 13.422 8.414 2.629 1 94.31 58 PRO B N 1
ATOM 1463 C CA . PRO B 1 58 ? 12.484 7.484 1.999 1 94.31 58 PRO B CA 1
ATOM 1464 C C . PRO B 1 58 ? 12.859 6.023 2.221 1 94.31 58 PRO B C 1
ATOM 1466 O O . PRO B 1 58 ? 14.023 5.652 2.041 1 94.31 58 PRO B O 1
ATOM 1469 N N . VAL B 1 59 ? 11.953 5.262 2.662 1 96.12 59 VAL B N 1
ATOM 1470 C CA . VAL B 1 59 ? 12.039 3.807 2.701 1 96.12 59 VAL B CA 1
ATOM 1471 C C . VAL B 1 59 ? 10.93 3.201 1.842 1 96.12 59 VAL B C 1
ATOM 1473 O O . VAL B 1 59 ? 9.75 3.334 2.16 1 96.12 59 VAL B O 1
ATOM 1476 N N . MET B 1 60 ? 11.32 2.521 0.744 1 97.62 60 MET B N 1
ATOM 1477 C CA . MET B 1 60 ? 10.352 1.979 -0.21 1 97.62 60 MET B CA 1
ATOM 1478 C C . MET B 1 60 ? 10.328 0.456 -0.148 1 97.62 60 MET B C 1
ATOM 1480 O O . MET B 1 60 ? 11.336 -0.2 -0.42 1 97.62 60 MET B O 1
ATOM 1484 N N . PHE B 1 61 ? 9.227 -0.077 0.25 1 98.38 61 PHE B N 1
ATOM 1485 C CA . PHE B 1 61 ? 9.055 -1.524 0.29 1 98.38 61 PHE B CA 1
ATOM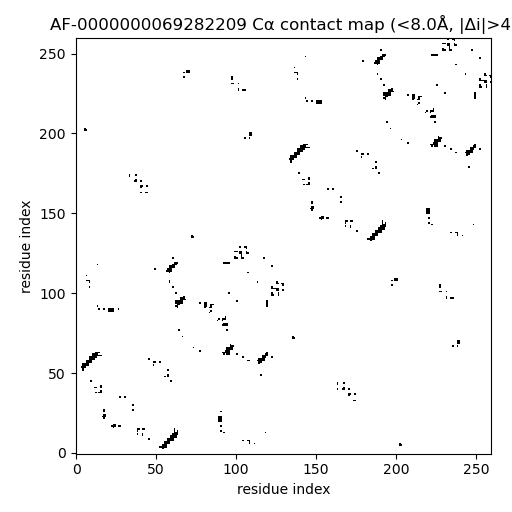 1486 C C . PHE B 1 61 ? 8.484 -2.039 -1.029 1 98.38 61 PHE B C 1
ATOM 1488 O O . PHE B 1 61 ? 7.496 -1.509 -1.534 1 98.38 61 PHE B O 1
ATOM 1495 N N . ARG B 1 62 ? 9.125 -3.061 -1.571 1 98.38 62 ARG B N 1
ATOM 1496 C CA . ARG B 1 62 ? 8.68 -3.664 -2.824 1 98.38 62 ARG B CA 1
ATOM 1497 C C . ARG B 1 62 ? 8.289 -5.121 -2.621 1 98.38 62 ARG B C 1
ATOM 1499 O O . ARG B 1 62 ? 8.969 -6.027 -3.1 1 98.38 62 ARG B O 1
ATOM 1506 N N . PRO B 1 63 ? 7.152 -5.266 -1.979 1 97.12 63 PRO B N 1
ATOM 1507 C CA . PRO B 1 63 ? 6.668 -6.648 -1.906 1 97.12 63 PRO B CA 1
ATOM 1508 C C . PRO B 1 63 ? 6.16 -7.164 -3.25 1 97.12 63 PRO B C 1
ATOM 1510 O O . PRO B 1 63 ? 5.672 -6.383 -4.07 1 97.12 63 PRO B O 1
ATOM 1513 N N . SER B 1 64 ? 6.359 -8.516 -3.436 1 94.19 64 SER B N 1
ATOM 1514 C CA . SER B 1 64 ? 5.656 -9.164 -4.539 1 94.19 64 SER B CA 1
ATOM 1515 C C . SER B 1 64 ? 4.23 -9.523 -4.148 1 94.19 64 SER B C 1
ATOM 1517 O O . SER B 1 64 ? 3.445 -8.656 -3.762 1 94.19 64 SER B O 1
ATOM 1519 N N . LEU B 1 65 ? 3.891 -10.867 -4.051 1 90.62 65 LEU B N 1
ATOM 1520 C CA . LEU B 1 65 ? 2.6 -11.305 -3.535 1 90.62 65 LEU B CA 1
ATOM 1521 C C . LEU B 1 65 ? 2.59 -11.297 -2.01 1 90.62 65 LEU B C 1
ATOM 1523 O O . LEU B 1 65 ? 3.562 -11.711 -1.376 1 90.62 65 LEU B O 1
ATOM 1527 N N . ILE B 1 66 ? 1.596 -10.648 -1.491 1 91 66 ILE B N 1
ATOM 1528 C CA . ILE B 1 66 ? 1.391 -10.602 -0.047 1 91 66 ILE B CA 1
ATOM 1529 C C . ILE B 1 66 ? 0.245 -11.531 0.344 1 91 66 ILE B C 1
ATOM 1531 O O . ILE B 1 66 ? -0.784 -11.578 -0.334 1 91 66 ILE B O 1
ATOM 1535 N N . TRP B 1 67 ? 0.493 -12.32 1.471 1 88 67 TRP B N 1
ATOM 1536 C CA . TRP B 1 67 ? -0.51 -13.328 1.792 1 88 67 TRP B CA 1
ATOM 1537 C C . TRP B 1 67 ? -0.609 -13.539 3.301 1 88 67 TRP B C 1
ATOM 1539 O O . TRP B 1 67 ? 0.189 -12.992 4.062 1 88 67 TRP B O 1
ATOM 1549 N N . SER B 1 68 ? -1.669 -14.172 3.695 1 84.38 68 SER B N 1
ATOM 1550 C CA . SER B 1 68 ? -1.868 -14.531 5.098 1 84.38 68 SER B CA 1
ATOM 1551 C C . SER B 1 68 ? -2.209 -16.016 5.242 1 84.38 68 SER B C 1
ATOM 1553 O O . SER B 1 68 ? -2.814 -16.609 4.352 1 84.38 68 SER B O 1
ATOM 1555 N N . TRP B 1 69 ? -1.835 -16.625 6.383 1 76.31 69 TRP B N 1
ATOM 1556 C CA . TRP B 1 69 ? -2.016 -18.047 6.668 1 76.31 69 TRP B CA 1
ATOM 1557 C C . TRP B 1 69 ? -3.498 -18.391 6.781 1 76.31 69 TRP B C 1
ATOM 1559 O O . TRP B 1 69 ? -3.883 -19.547 6.629 1 76.31 69 TRP B O 1
ATOM 1569 N N . THR B 1 70 ? -4.234 -17.406 6.973 1 69.69 70 THR B N 1
ATOM 1570 C CA . THR B 1 70 ? -5.637 -17.719 7.223 1 69.69 70 THR B CA 1
ATOM 1571 C C . THR B 1 70 ? -6.391 -17.906 5.91 1 69.69 70 THR B C 1
ATOM 1573 O O . THR B 1 70 ? -7.531 -18.375 5.906 1 69.69 70 THR B O 1
ATOM 1576 N N . LYS B 1 71 ? -5.77 -17.484 4.793 1 63.12 71 LYS B N 1
ATOM 1577 C CA . LYS B 1 71 ? -6.484 -17.656 3.531 1 63.12 71 LYS B CA 1
ATOM 1578 C C . LYS B 1 71 ? -5.727 -18.578 2.586 1 63.12 71 LYS B C 1
ATOM 1580 O O . LYS B 1 71 ? -4.594 -18.297 2.195 1 63.12 71 LYS B O 1
ATOM 1585 N N . PHE B 1 72 ? -6.273 -19.672 2.33 1 58.97 72 PHE B N 1
ATOM 1586 C CA . PHE B 1 72 ? -5.703 -20.797 1.6 1 58.97 72 PHE B CA 1
ATOM 1587 C C . PHE B 1 72 ? -5.797 -20.562 0.095 1 58.97 72 PHE B C 1
ATOM 1589 O O . PHE B 1 72 ? -5.035 -21.156 -0.676 1 58.97 72 PHE B O 1
ATOM 1596 N N . ASP B 1 73 ? -6.555 -19.641 -0.368 1 59.88 73 ASP B N 1
ATOM 1597 C CA . ASP B 1 73 ? -6.832 -19.578 -1.801 1 59.88 73 ASP B CA 1
ATOM 1598 C C . ASP B 1 73 ? -5.625 -19.062 -2.572 1 59.88 73 ASP B C 1
ATOM 1600 O O . ASP B 1 73 ? -5.434 -19.391 -3.744 1 59.88 73 ASP B O 1
ATOM 1604 N N . VAL B 1 74 ? -4.855 -18.203 -1.896 1 61.03 74 VAL B N 1
ATOM 1605 C CA . VAL B 1 74 ? -3.682 -17.719 -2.617 1 61.03 74 VAL B CA 1
ATOM 1606 C C . VAL B 1 74 ? -2.572 -18.766 -2.559 1 61.03 74 VAL B C 1
ATOM 1608 O O . VAL B 1 74 ? -1.591 -18.688 -3.301 1 61.03 74 VAL B O 1
ATOM 1611 N N . LEU B 1 75 ? -2.881 -19.812 -2.043 1 63.34 75 LEU B N 1
ATOM 1612 C CA . LEU B 1 75 ? -1.919 -20.844 -1.689 1 63.34 75 LEU B CA 1
ATOM 1613 C C . LEU B 1 75 ? -1.388 -21.547 -2.938 1 63.34 75 LEU B C 1
ATOM 1615 O O . LEU B 1 75 ? -0.199 -21.859 -3.018 1 63.34 75 LEU B O 1
ATOM 1619 N N . PRO B 1 76 ? -2.127 -21.531 -3.949 1 76.25 76 PRO B N 1
ATOM 1620 C CA . PRO B 1 76 ? -1.561 -22.328 -5.035 1 76.25 76 PRO B CA 1
ATOM 1621 C C . PRO B 1 76 ? -0.434 -21.609 -5.773 1 76.25 76 PRO B C 1
ATOM 1623 O O . PRO B 1 76 ? 0.415 -22.25 -6.395 1 76.25 76 PRO B O 1
ATOM 1626 N N . VAL B 1 77 ? -0.425 -20.312 -5.734 1 82.62 77 VAL B N 1
ATOM 1627 C CA . VAL B 1 77 ? 0.574 -19.578 -6.504 1 82.62 77 VAL B CA 1
ATOM 1628 C C . VAL B 1 77 ? 1.822 -19.359 -5.652 1 82.62 77 VAL B C 1
ATOM 1630 O O . VAL B 1 77 ? 2.916 -19.156 -6.184 1 82.62 77 VAL B O 1
ATOM 1633 N N . ILE B 1 78 ? 1.665 -19.453 -4.391 1 85.25 78 ILE B N 1
ATOM 1634 C CA . ILE B 1 78 ? 2.729 -19.078 -3.465 1 85.25 78 ILE B CA 1
ATOM 1635 C C . ILE B 1 78 ? 3.93 -20 -3.656 1 85.25 78 ILE B C 1
ATOM 1637 O O . ILE B 1 78 ? 5.051 -19.531 -3.867 1 85.25 78 ILE B O 1
ATOM 1641 N N . PRO B 1 79 ? 3.709 -21.297 -3.703 1 85.75 79 PRO B N 1
ATOM 1642 C CA . PRO B 1 79 ? 4.848 -22.188 -3.906 1 85.75 79 PRO B CA 1
ATOM 1643 C C . PRO B 1 79 ? 5.523 -21.984 -5.262 1 85.75 79 PRO B C 1
ATOM 1645 O O . PRO B 1 79 ? 6.734 -22.188 -5.387 1 85.75 79 PRO B O 1
ATOM 1648 N N . VAL B 1 80 ? 4.762 -21.578 -6.176 1 87.88 80 VAL B N 1
ATOM 1649 C CA . VAL B 1 80 ? 5.305 -21.359 -7.512 1 87.88 80 VAL B CA 1
ATOM 1650 C C . VAL B 1 80 ? 6.242 -20.141 -7.488 1 87.88 80 VAL B C 1
ATOM 1652 O O . VAL B 1 80 ? 7.387 -20.234 -7.938 1 87.88 80 VAL B O 1
ATOM 1655 N N . PHE B 1 81 ? 5.77 -19.094 -6.898 1 88.69 81 PHE B N 1
ATOM 1656 C CA . PHE B 1 81 ? 6.59 -17.891 -6.797 1 88.69 81 PHE B CA 1
ATOM 1657 C C . PHE B 1 81 ? 7.855 -18.172 -5.992 1 88.69 81 PHE B C 1
ATOM 1659 O O . PHE B 1 81 ? 8.953 -17.766 -6.387 1 88.69 81 PHE B O 1
ATOM 1666 N N . ASN B 1 82 ? 7.699 -18.844 -4.965 1 91.62 82 ASN B N 1
ATOM 1667 C CA . ASN B 1 82 ? 8.828 -19.109 -4.082 1 91.62 82 ASN B CA 1
ATOM 1668 C C . ASN B 1 82 ? 9.844 -20.031 -4.734 1 91.62 82 ASN B C 1
ATOM 1670 O O . ASN B 1 82 ? 11.055 -19.844 -4.586 1 91.62 82 ASN B O 1
ATOM 1674 N N . ALA B 1 83 ? 9.398 -21 -5.469 1 92.75 83 ALA B N 1
ATOM 1675 C CA . ALA B 1 83 ? 10.281 -21.922 -6.176 1 92.75 83 ALA B CA 1
ATOM 1676 C C . ALA B 1 83 ? 11.039 -21.203 -7.293 1 92.75 83 ALA B C 1
ATOM 1678 O O . ALA B 1 83 ? 12.25 -21.375 -7.441 1 92.75 83 ALA B O 1
ATOM 1679 N N . LEU B 1 84 ? 10.281 -20.438 -8.008 1 93.5 84 LEU B N 1
ATOM 1680 C CA . LEU B 1 84 ? 10.914 -19.703 -9.094 1 93.5 84 LEU B CA 1
ATOM 1681 C C . LEU B 1 84 ? 11.977 -18.75 -8.555 1 93.5 84 LEU B C 1
ATOM 1683 O O . LEU B 1 84 ? 13.055 -18.609 -9.141 1 93.5 84 LEU B O 1
ATOM 1687 N N . ASN B 1 85 ? 11.641 -18.094 -7.48 1 92.94 85 ASN B N 1
ATOM 1688 C CA . ASN B 1 85 ? 12.617 -17.219 -6.84 1 92.94 85 ASN B CA 1
ATOM 1689 C C . ASN B 1 85 ? 13.836 -18 -6.367 1 92.94 85 ASN B C 1
ATOM 1691 O O . ASN B 1 85 ? 14.977 -17.562 -6.551 1 92.94 85 ASN B O 1
ATOM 1695 N N . ALA B 1 86 ? 13.617 -19.172 -5.824 1 92.69 86 ALA B N 1
ATOM 1696 C CA . ALA B 1 86 ? 14.695 -20 -5.312 1 92.69 86 ALA B CA 1
ATOM 1697 C C . ALA B 1 86 ? 15.594 -20.484 -6.445 1 92.69 86 ALA B C 1
ATOM 1699 O O . ALA B 1 86 ? 16.797 -20.672 -6.254 1 92.69 86 ALA B O 1
ATOM 1700 N N . LEU B 1 87 ? 15 -20.672 -7.605 1 94.81 87 LEU B N 1
ATOM 1701 C CA . LEU B 1 87 ? 15.742 -21.125 -8.781 1 94.81 87 LEU B CA 1
ATOM 1702 C C . LEU B 1 87 ? 16.484 -19.953 -9.43 1 94.81 87 LEU B C 1
ATOM 1704 O O . LEU B 1 87 ? 17.203 -20.141 -10.414 1 94.81 87 LEU B O 1
ATOM 1708 N N . GLY B 1 88 ? 16.266 -18.766 -8.914 1 92.69 88 GLY B N 1
ATOM 1709 C CA . GLY B 1 88 ? 17.016 -17.609 -9.383 1 92.69 88 GLY B CA 1
ATOM 1710 C C . GLY B 1 88 ? 16.359 -16.891 -10.539 1 92.69 88 GLY B C 1
ATOM 1711 O O . GLY B 1 88 ? 17.016 -16.156 -11.273 1 92.69 88 GLY B O 1
ATOM 1712 N N . VAL B 1 89 ? 15.109 -17.156 -10.773 1 92.06 89 VAL B N 1
ATOM 1713 C CA . VAL B 1 89 ? 14.406 -16.406 -11.812 1 92.06 89 VAL B CA 1
ATOM 1714 C C . VAL B 1 89 ? 14.383 -14.914 -11.453 1 92.06 89 VAL B C 1
ATOM 1716 O O . VAL B 1 89 ? 13.781 -14.523 -10.453 1 92.06 89 VAL B O 1
ATOM 1719 N N . PRO B 1 90 ? 15.047 -14.07 -12.227 1 91.31 90 PRO B N 1
ATOM 1720 C CA . PRO B 1 90 ? 15.375 -12.711 -11.789 1 91.31 90 PRO B CA 1
ATOM 1721 C C . PRO B 1 90 ? 14.133 -11.828 -11.617 1 91.31 90 PRO B C 1
ATOM 1723 O O . PRO B 1 90 ? 14.148 -10.883 -10.828 1 91.31 90 PRO B O 1
ATOM 1726 N N . PHE B 1 91 ? 12.953 -11.961 -12.289 1 91.44 91 PHE B N 1
ATOM 1727 C CA . PHE B 1 91 ? 11.812 -11.062 -12.234 1 91.44 91 PHE B CA 1
ATOM 1728 C C . PHE B 1 91 ? 10.758 -11.57 -11.258 1 91.44 91 PHE B C 1
ATOM 1730 O O . PHE B 1 91 ? 9.695 -10.961 -11.109 1 91.44 91 PHE B O 1
ATOM 1737 N N . VAL B 1 92 ? 11.172 -12.664 -10.531 1 92.75 92 VAL B N 1
ATOM 1738 C CA . VAL B 1 92 ? 10.211 -13.266 -9.609 1 92.75 92 VAL B CA 1
ATOM 1739 C C . VAL B 1 92 ? 10.75 -13.18 -8.18 1 92.75 92 VAL B C 1
ATOM 1741 O O . VAL B 1 92 ? 11.742 -13.82 -7.848 1 92.75 92 VAL B O 1
ATOM 1744 N N . ASP B 1 93 ? 10.094 -12.422 -7.328 1 94.56 93 ASP B N 1
ATOM 1745 C CA . ASP B 1 93 ? 10.461 -12.312 -5.918 1 94.56 93 ASP B CA 1
ATOM 1746 C C . ASP B 1 93 ? 9.672 -13.312 -5.074 1 94.56 93 ASP B C 1
ATOM 1748 O O . ASP B 1 93 ? 8.57 -13.719 -5.441 1 94.56 93 ASP B O 1
ATOM 1752 N N . LYS B 1 94 ? 10.242 -13.664 -3.994 1 95.38 94 LYS B N 1
ATOM 1753 C CA . LYS B 1 94 ? 9.547 -14.461 -2.986 1 95.38 94 LYS B CA 1
ATOM 1754 C C . LYS B 1 94 ? 8.367 -13.695 -2.398 1 95.38 94 LYS B C 1
ATOM 1756 O O . LYS B 1 94 ? 8.414 -12.469 -2.283 1 95.38 94 LYS B O 1
ATOM 1761 N N . THR B 1 95 ? 7.297 -14.391 -2.035 1 94.81 95 THR B N 1
ATOM 1762 C CA . THR B 1 95 ? 6.121 -13.789 -1.411 1 94.81 95 THR B CA 1
ATOM 1763 C C . THR B 1 95 ? 6.391 -13.477 0.058 1 94.81 95 THR B C 1
ATOM 1765 O O . THR B 1 95 ? 7.312 -14.031 0.658 1 94.81 95 THR B O 1
ATOM 1768 N N . VAL B 1 96 ? 5.645 -12.539 0.649 1 94.31 96 VAL B N 1
ATOM 1769 C CA . VAL B 1 96 ? 5.742 -12.211 2.066 1 94.31 96 VAL B CA 1
ATOM 1770 C C . VAL B 1 96 ? 4.352 -12.18 2.689 1 94.31 96 VAL B C 1
ATOM 1772 O O . VAL B 1 96 ? 3.352 -12.008 1.985 1 94.31 96 VAL B O 1
ATOM 1775 N N . THR B 1 97 ? 4.297 -12.359 3.988 1 92.12 97 THR B N 1
ATOM 1776 C CA . THR B 1 97 ? 3.018 -12.242 4.68 1 92.12 97 THR B CA 1
ATOM 1777 C C . THR B 1 97 ? 2.699 -10.781 4.988 1 92.12 97 THR B C 1
ATOM 1779 O O . THR B 1 97 ? 3.598 -9.945 5.031 1 92.12 97 THR B O 1
ATOM 1782 N N . VAL B 1 98 ? 1.488 -10.523 5.195 1 92.19 98 VAL B N 1
ATOM 1783 C CA . VAL B 1 98 ? 1.06 -9.195 5.633 1 92.19 98 VAL B CA 1
ATOM 1784 C C . VAL B 1 98 ? 1.767 -8.828 6.934 1 92.19 98 VAL B C 1
ATOM 1786 O O . VAL B 1 98 ? 2.16 -7.676 7.129 1 92.19 98 VAL B O 1
ATOM 1789 N N . SER B 1 99 ? 1.964 -9.812 7.82 1 92.38 99 SER B N 1
ATOM 1790 C CA . SER B 1 99 ? 2.645 -9.594 9.094 1 92.38 99 SER B CA 1
ATOM 1791 C C . SER B 1 99 ? 4.109 -9.219 8.875 1 92.38 99 SER B C 1
ATOM 1793 O O . SER B 1 99 ? 4.609 -8.273 9.492 1 92.38 99 SER B O 1
ATOM 1795 N N . THR B 1 100 ? 4.734 -9.898 8.008 1 95.44 100 THR B N 1
ATOM 1796 C CA . THR B 1 100 ? 6.125 -9.594 7.703 1 95.44 100 THR B CA 1
ATOM 1797 C C . THR B 1 100 ? 6.266 -8.172 7.18 1 95.44 100 THR B C 1
ATOM 1799 O O . THR B 1 100 ? 7.121 -7.414 7.645 1 95.44 100 THR B O 1
ATOM 1802 N N . LEU B 1 101 ? 5.391 -7.82 6.258 1 96.62 101 LEU B N 1
ATOM 1803 C CA . LEU B 1 101 ? 5.465 -6.492 5.664 1 96.62 101 LEU B CA 1
ATOM 1804 C C . LEU B 1 101 ? 5.211 -5.414 6.715 1 96.62 101 LEU B C 1
ATOM 1806 O O . LEU B 1 101 ? 5.953 -4.434 6.797 1 96.62 101 LEU B O 1
ATOM 1810 N N . SER B 1 102 ? 4.172 -5.602 7.516 1 95.56 102 SER B N 1
ATOM 1811 C CA . SER B 1 102 ? 3.824 -4.578 8.492 1 95.56 102 SER B CA 1
ATOM 1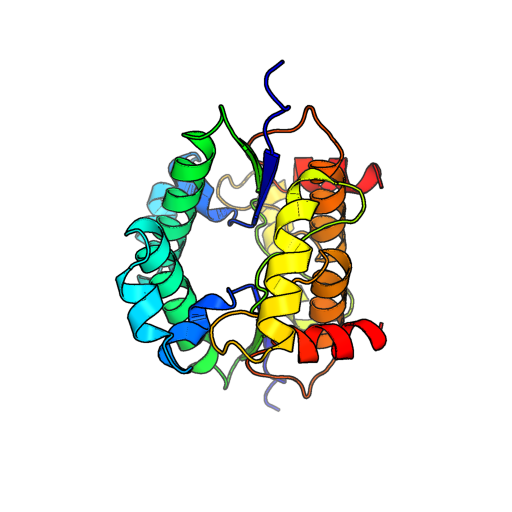812 C C . SER B 1 102 ? 4.922 -4.422 9.539 1 95.56 102 SER B C 1
ATOM 1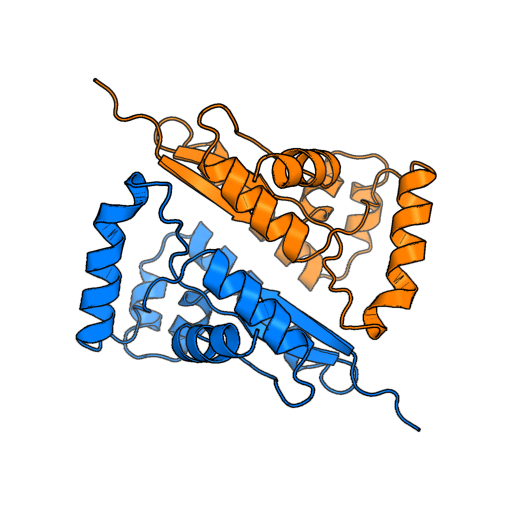814 O O . SER B 1 102 ? 5.25 -3.303 9.945 1 95.56 102 SER B O 1
ATOM 1816 N N . LYS B 1 103 ? 5.512 -5.473 9.977 1 95.81 103 LYS B N 1
ATOM 1817 C CA . LYS B 1 103 ? 6.613 -5.418 10.93 1 95.81 103 LYS B CA 1
ATOM 1818 C C . LYS B 1 103 ? 7.848 -4.762 10.312 1 95.81 103 LYS B C 1
ATOM 1820 O O . LYS B 1 103 ? 8.547 -3.994 10.977 1 95.81 103 LYS B O 1
ATOM 1825 N N . ALA B 1 104 ? 8.094 -5.082 9.086 1 97.19 104 ALA B N 1
ATOM 1826 C CA . ALA B 1 104 ? 9.227 -4.473 8.391 1 97.19 104 ALA B CA 1
ATOM 1827 C C . ALA B 1 104 ? 9.047 -2.961 8.273 1 97.19 104 ALA B C 1
ATOM 1829 O O . ALA B 1 104 ? 10.008 -2.203 8.422 1 97.19 104 ALA B O 1
ATOM 1830 N N . ILE B 1 105 ? 7.848 -2.537 7.984 1 95.5 105 ILE B N 1
ATOM 1831 C CA . ILE B 1 105 ? 7.547 -1.111 7.891 1 95.5 105 ILE B CA 1
ATOM 1832 C C . ILE B 1 105 ? 7.82 -0.436 9.234 1 95.5 105 ILE B C 1
ATOM 1834 O O . ILE B 1 105 ? 8.477 0.604 9.289 1 95.5 105 ILE B O 1
ATOM 1838 N N . MET B 1 106 ? 7.391 -1.063 10.273 1 93.75 106 MET B N 1
ATOM 1839 C CA . MET B 1 106 ? 7.586 -0.486 11.594 1 93.75 106 MET B CA 1
ATOM 1840 C C . MET B 1 106 ? 9.07 -0.411 11.945 1 93.75 106 MET B C 1
ATOM 1842 O O . MET B 1 106 ? 9.539 0.614 12.438 1 93.75 106 MET B O 1
ATOM 1846 N N . ALA B 1 107 ? 9.758 -1.486 11.688 1 94.88 107 ALA B N 1
ATOM 1847 C CA . ALA B 1 107 ? 11.195 -1.503 11.945 1 94.88 107 ALA B CA 1
ATOM 1848 C C . ALA B 1 107 ? 11.906 -0.437 11.117 1 94.88 107 ALA B C 1
ATOM 1850 O O . ALA B 1 107 ? 12.836 0.215 11.602 1 94.88 107 ALA B O 1
ATOM 1851 N N . GLY B 1 108 ? 11.484 -0.261 9.867 1 93.75 108 GLY B N 1
ATOM 1852 C CA . GLY B 1 108 ? 12.07 0.743 8.992 1 93.75 108 GLY B CA 1
ATOM 1853 C C . GLY B 1 108 ? 11.852 2.162 9.477 1 93.75 108 GLY B C 1
ATOM 1854 O O . GLY B 1 108 ? 12.734 3.016 9.344 1 93.75 108 GLY B O 1
ATOM 1855 N N . LEU B 1 109 ? 10.734 2.404 10.008 1 89.5 109 LEU B N 1
ATOM 1856 C CA . LEU B 1 109 ? 10.422 3.715 10.57 1 89.5 109 LEU B CA 1
ATOM 1857 C C . LEU B 1 109 ? 11.312 4.016 11.773 1 89.5 109 LEU B C 1
ATOM 1859 O O . LEU B 1 109 ? 11.711 5.16 11.992 1 89.5 109 LEU B O 1
ATOM 1863 N N . GLU B 1 110 ? 11.664 2.951 12.484 1 88.81 110 GLU B N 1
ATOM 1864 C CA . GLU B 1 110 ? 12.406 3.109 13.734 1 88.81 110 GLU B CA 1
ATOM 1865 C C . GLU B 1 110 ? 13.914 3.168 13.469 1 88.81 110 GLU B C 1
ATOM 1867 O O . GLU B 1 110 ? 14.672 3.658 14.312 1 88.81 110 GLU B O 1
ATOM 1872 N N . ASP B 1 111 ? 14.352 2.635 12.406 1 91.44 111 ASP B N 1
ATOM 1873 C CA . ASP B 1 111 ? 15.773 2.592 12.078 1 91.44 111 ASP B CA 1
ATOM 1874 C C . ASP B 1 111 ? 16.203 3.857 11.344 1 91.44 111 ASP B C 1
ATOM 1876 O O . ASP B 1 111 ? 16.078 3.943 10.117 1 91.44 111 ASP B O 1
ATOM 1880 N N . ASP B 1 112 ? 16.828 4.75 12 1 89.38 112 ASP B N 1
ATOM 1881 C CA . ASP B 1 112 ? 17.188 6.059 11.461 1 89.38 112 ASP B CA 1
ATOM 1882 C C . ASP B 1 112 ? 18.234 5.934 10.359 1 89.38 112 ASP B C 1
ATOM 1884 O O . ASP B 1 112 ? 18.422 6.859 9.57 1 89.38 112 ASP B O 1
ATOM 1888 N N . GLY B 1 113 ? 18.828 4.793 10.273 1 92.44 113 GLY B N 1
ATOM 1889 C CA . GLY B 1 113 ? 19.875 4.602 9.273 1 92.44 113 GLY B CA 1
ATOM 1890 C C . GLY B 1 113 ? 19.391 3.904 8.023 1 92.44 113 GLY B C 1
ATOM 1891 O O . GLY B 1 113 ? 20.141 3.748 7.059 1 92.44 113 GLY B O 1
ATOM 1892 N N . LEU B 1 114 ? 18.109 3.574 8.008 1 95.25 114 LEU B N 1
ATOM 1893 C CA . LEU B 1 114 ? 17.594 2.803 6.887 1 95.25 114 LEU B CA 1
ATOM 1894 C C . LEU B 1 114 ? 16.969 3.721 5.84 1 95.25 114 LEU B C 1
ATOM 1896 O O . LEU B 1 114 ? 16.141 4.578 6.168 1 95.25 114 LEU B O 1
ATOM 1900 N N . SER B 1 115 ? 17.422 3.574 4.617 1 96.19 115 SER B N 1
ATOM 1901 C CA . SER B 1 115 ? 16.828 4.277 3.484 1 96.19 115 SER B CA 1
ATOM 1902 C C . SER B 1 115 ? 16.906 3.443 2.209 1 96.19 115 SER B C 1
ATOM 1904 O O . SER B 1 115 ? 17.688 2.484 2.139 1 96.19 115 SER B O 1
ATOM 1906 N N . GLY B 1 116 ? 16.047 3.797 1.294 1 96.69 116 GLY B N 1
ATOM 1907 C CA . GLY B 1 116 ? 16.125 3.121 0.009 1 96.69 116 GLY B CA 1
ATOM 1908 C C . GLY B 1 116 ? 15.148 1.958 -0.11 1 96.69 116 GLY B C 1
ATOM 1909 O O . GLY B 1 116 ? 14.234 1.824 0.701 1 96.69 116 GLY B O 1
ATOM 1910 N N . VAL B 1 117 ? 15.336 1.166 -1.121 1 97.69 117 VAL B N 1
ATOM 1911 C CA . VAL B 1 117 ? 14.43 0.083 -1.495 1 97.69 117 VAL B CA 1
ATOM 1912 C C . VAL B 1 117 ? 14.664 -1.124 -0.59 1 97.69 117 VAL B C 1
ATOM 1914 O O . VAL B 1 117 ? 15.812 -1.505 -0.34 1 97.69 117 VAL B O 1
ATOM 1917 N N . GLN B 1 118 ? 13.609 -1.65 -0.069 1 98.44 118 GLN B N 1
ATOM 1918 C CA . GLN B 1 118 ? 13.586 -2.893 0.696 1 98.44 118 GLN B CA 1
ATOM 1919 C C . GLN B 1 118 ? 12.789 -3.971 -0.026 1 98.44 118 GLN B C 1
ATOM 1921 O O . GLN B 1 118 ? 11.578 -3.832 -0.212 1 98.44 118 GLN B O 1
ATOM 1926 N N . ARG B 1 119 ? 13.461 -5.023 -0.403 1 97.69 119 ARG B N 1
ATOM 1927 C CA . ARG B 1 119 ? 12.789 -6.172 -1.005 1 97.69 119 ARG B CA 1
ATOM 1928 C C . ARG B 1 119 ? 12.555 -7.27 0.027 1 97.69 119 ARG B C 1
ATOM 1930 O O . ARG B 1 119 ? 12.734 -7.051 1.227 1 97.69 119 ARG B O 1
ATOM 1937 N N . PHE B 1 120 ? 12.117 -8.438 -0.474 1 97.81 120 PHE B N 1
ATOM 1938 C CA . PHE B 1 120 ? 11.625 -9.469 0.433 1 97.81 120 PHE B CA 1
ATOM 1939 C C . PHE B 1 120 ? 12.719 -9.898 1.409 1 97.81 120 PHE B C 1
ATOM 1941 O O . PHE B 1 120 ? 12.438 -10.141 2.584 1 97.81 120 PHE B O 1
ATOM 1948 N N . GLU B 1 121 ? 14 -9.891 1.037 1 97.62 121 GLU B N 1
ATOM 1949 C CA . GLU B 1 121 ? 15.078 -10.281 1.944 1 97.62 121 GLU B CA 1
ATOM 1950 C C . GLU B 1 121 ? 15.234 -9.273 3.078 1 97.62 121 GLU B C 1
ATOM 1952 O O . GLU B 1 121 ? 15.375 -9.656 4.242 1 97.62 121 GLU B O 1
ATOM 1957 N N . GLN B 1 122 ? 15.234 -8.016 2.688 1 98.38 122 GLN B N 1
ATOM 1958 C CA . GLN B 1 122 ? 15.352 -6.961 3.688 1 98.38 122 GLN B CA 1
ATOM 1959 C C . GLN B 1 122 ? 14.141 -6.941 4.613 1 98.38 122 GLN B C 1
ATOM 1961 O O . GLN B 1 122 ? 14.273 -6.703 5.816 1 98.38 122 GLN B O 1
ATOM 1966 N N . MET B 1 123 ? 12.922 -7.168 4.023 1 98.38 123 MET B N 1
ATOM 1967 C CA . MET B 1 123 ? 11.719 -7.195 4.848 1 98.38 123 MET B CA 1
ATOM 1968 C C . MET B 1 123 ? 11.805 -8.297 5.898 1 98.38 123 MET B C 1
ATOM 1970 O O . MET B 1 123 ? 11.445 -8.086 7.059 1 98.38 123 MET B O 1
ATOM 1974 N N . GLU B 1 124 ? 12.281 -9.461 5.461 1 97.94 124 GLU B N 1
ATOM 1975 C CA . GLU B 1 124 ? 12.414 -10.594 6.375 1 97.94 124 GLU B CA 1
ATOM 1976 C C . GLU B 1 124 ? 13.453 -10.312 7.457 1 97.94 124 GLU B C 1
ATOM 1978 O O . GLU B 1 124 ? 13.281 -10.719 8.609 1 97.94 124 GLU B O 1
ATOM 1983 N N . GLN B 1 125 ? 14.492 -9.641 7.145 1 98.12 125 GLN B N 1
ATOM 1984 C CA . GLN B 1 125 ? 15.484 -9.242 8.141 1 98.12 125 GLN B CA 1
ATOM 1985 C C . GLN B 1 125 ? 14.922 -8.203 9.102 1 98.12 125 GLN B C 1
ATOM 1987 O O . GLN B 1 125 ? 15.102 -8.312 10.312 1 98.12 125 GLN B O 1
ATOM 1992 N N . LEU B 1 126 ? 14.203 -7.215 8.617 1 97.62 126 LEU B N 1
ATOM 1993 C CA . LEU B 1 126 ? 13.648 -6.129 9.414 1 97.62 126 LEU B CA 1
ATOM 1994 C C . LEU B 1 126 ? 12.609 -6.652 10.398 1 97.62 126 LEU B C 1
ATOM 1996 O O . LEU B 1 126 ? 12.531 -6.18 11.539 1 97.62 126 LEU B O 1
ATOM 2000 N N . GLU B 1 127 ? 11.789 -7.582 9.891 1 96.81 127 GLU B N 1
ATOM 2001 C CA . GLU B 1 127 ? 10.719 -8.055 10.773 1 96.81 127 GLU B CA 1
ATOM 2002 C C . GLU B 1 127 ? 11.281 -8.672 12.047 1 96.81 127 GLU B C 1
ATOM 2004 O O . GLU B 1 127 ? 10.609 -8.703 13.078 1 96.81 127 GLU B O 1
ATOM 2009 N N . THR B 1 128 ? 12.539 -9.156 12.039 1 96.38 128 THR B N 1
ATOM 2010 C CA . THR B 1 128 ? 13.141 -9.805 13.203 1 96.38 128 THR B CA 1
ATOM 2011 C C . THR B 1 128 ? 13.555 -8.766 14.242 1 96.38 128 THR B C 1
ATOM 2013 O O . THR B 1 128 ? 13.891 -9.117 15.375 1 96.38 128 THR B O 1
ATOM 2016 N N . ARG B 1 129 ? 13.492 -7.535 13.977 1 92.31 129 ARG B N 1
ATOM 2017 C CA . ARG B 1 129 ? 13.922 -6.465 14.875 1 92.31 129 ARG B CA 1
ATOM 2018 C C . ARG B 1 129 ? 12.781 -6.023 15.789 1 92.31 129 ARG B C 1
ATOM 2020 O O . ARG B 1 129 ? 12.977 -5.195 16.672 1 92.31 129 ARG B O 1
ATOM 2027 N N . ILE B 1 130 ? 11.641 -6.43 15.469 1 83.75 130 ILE B N 1
ATOM 2028 C CA . ILE B 1 130 ? 10.492 -6.027 16.281 1 83.75 130 ILE B CA 1
ATOM 2029 C C . ILE B 1 130 ? 9.781 -7.266 16.812 1 83.75 130 ILE B C 1
ATOM 2031 O O . ILE B 1 130 ? 9.789 -8.32 16.188 1 83.75 130 ILE B O 1
#

Radius of gyration: 18.27 Å; Cα contacts (8 Å, |Δi|>4): 401; chains: 2; bounding box: 40×48×40 Å

Nearest PDB structures (foldseek):
  3tzq-assembly1_B  TM=6.184E-01  e=4.966E-02  Mycobacterium marinum M
  4eso-assembly1_C  TM=5.871E-01  e=3.114E-01  Sinorhizobium meliloti 1021
  4g81-assembly1_D  TM=5.973E-01  e=6.838E-01  Salmonella enterica subsp. enterica serovar Enteritidis str. P125109
  4cr6-assembly1_B  TM=6.203E-01  e=1.604E+00  Flavobacterium sp. 141-8
  8yjz-assembly1_D  TM=3.127E-01  e=5.219E+00  Homo sapiens

Foldseek 3Di:
DQPQAAEDEAEAALLLCLVVWPCSVVVLVVDDPVVVVRSVVRVVVVVVQVVPVSRHFYEYEHAYAEADPVDCPVVVCQVVLQVCVVVPVTSGAHHYYPLLQVLLVVLQNVDSPDGDYDYPVSSNVSSVVD/DQPQAAEDEAEAALLLCLVVWPCSVVVLVVDDPVVVVRSVVRVVVVVVQVVPVSRYFYEYEHAYAEADPVDCPVVVCQVVLQVCVVVPVTSGAHHYYPLLQVLLVVLQNVDSPDGDYDYPVSSNVSSVVD